Protein AF-A0A8D8ETN5-F1 (afdb_monomer)

Sequence (209 aa):
LGVGVQVNKKLGIPARQLLLCATQSLFTCDTQQGNSTQANGSSPTSIQAPTVPPIDCKSNPPAYTFIQGWQLLSLAVSLFVPKNSRLLWYLKLHLSRNADSKTECGKYAAYCERALERTMQNGGRETKPSRMEVLSILLKNPYHHSLPHAIPVHMMNSTYQVVSFDGSSTIEEFHSTLAQEIGCRDGTNGFTLFSDDPIEKDLEHYLDP

Nearest PDB structures (foldseek):
  5ejs-assembly1_B  TM=6.735E-01  e=1.391E-03  Dictyostelium discoideum
  5ejs-assembly1_A  TM=6.866E-01  e=1.756E-03  Dictyostelium discoideum
  5ejr-assembly1_A  TM=6.973E-01  e=2.967E-03  Dictyostelium discoideum

Foldseek 3Di:
DDDDDDDDDDDDDADFDDLATDSDDDDDPDDDDDDDDDDDDDDDDDPDDDDDDDFDVPDVVGPVNLLSVLLVLLQVLLAAQDPDPVVNVVLLVVLVVLQDPVDLNNLSSVLSNLSNVLCVVQPHDPDHDDPQLSCLSVPVSCNVPNFSDWDWDADPVRDTDIFGHHSRDAQQNRVQRVCVVVVHDGSVRPDFDWDADPVDRVDTHTGDD

InterPro domains:
  IPR000299 FERM domain [PS50057] (149-209)
  IPR000857 MyTH4 domain [PF00784] (59-134)
  IPR000857 MyTH4 domain [PS51016] (1-138)
  IPR000857 MyTH4 domain [SM00139] (27-138)
  IPR038185 MyTH4 domain superfamily [G3DSA:1.25.40.530] (19-141)

Solvent-accessible surface area (backbone atoms only — not comparable to full-atom values): 13403 Å² total; per-residue (Å²): 133,88,83,85,89,85,89,82,90,76,92,75,85,83,76,78,52,72,82,89,87,37,77,66,76,97,77,81,88,82,84,82,88,82,86,88,86,89,83,91,80,82,88,86,88,75,85,72,78,79,85,75,78,87,83,70,76,89,46,90,78,33,66,66,58,58,49,38,52,40,51,53,44,46,56,46,29,23,34,46,74,67,86,50,66,68,58,38,50,52,48,54,53,52,24,63,74,44,43,34,91,87,40,76,64,12,23,38,23,47,33,31,48,54,38,34,53,44,14,68,73,67,41,56,56,95,68,80,82,50,74,65,57,52,48,27,53,76,70,64,48,43,53,85,31,88,41,54,42,70,50,76,47,80,43,97,88,79,46,71,47,77,46,64,36,44,78,42,63,48,50,50,59,50,49,36,52,47,25,56,76,76,70,49,60,59,79,84,62,80,78,83,53,68,45,79,38,96,85,46,86,89,46,72,43,80,58,75,97

Mean predicted aligned error: 13.65 Å

Secondary structure (DSSP, 8-state):
----------PPPPP---SSS-SS-S---------------------PPP-PPPP---SSS-HHHHHHHHHHHHHHTTT---SSHHHHHHHHHHHHHH--TTSHHHHHHHHHHHHHHHHHHH---SSPPPHHHHHHHHHS-TTT-SS-EEEEEE-TTS-EEEEEE-TT--HHHHHHHHHHHTT--STTS---EEEE-SS-TT-EEEE--

Structure (mmCIF, N/CA/C/O backbone):
data_AF-A0A8D8ETN5-F1
#
_entry.id   AF-A0A8D8ETN5-F1
#
loop_
_atom_site.group_PDB
_atom_site.id
_atom_site.type_symbol
_atom_site.label_atom_id
_atom_site.label_alt_id
_atom_site.label_comp_id
_atom_site.label_asym_id
_atom_site.label_entity_id
_atom_site.label_seq_id
_atom_site.pdbx_PDB_ins_code
_atom_site.Cartn_x
_atom_site.Cartn_y
_atom_site.Cartn_z
_atom_site.occupancy
_atom_site.B_iso_or_equiv
_atom_site.auth_seq_id
_atom_site.auth_comp_id
_atom_site.auth_asym_id
_atom_site.auth_atom_id
_atom_site.pdbx_PDB_model_num
ATOM 1 N N . LEU A 1 1 ? -49.958 -7.523 -32.399 1.00 30.08 1 LEU A N 1
ATOM 2 C CA . LEU A 1 1 ? -49.906 -6.773 -33.674 1.00 30.08 1 LEU A CA 1
ATOM 3 C C . LEU A 1 1 ? -48.534 -6.106 -33.699 1.00 30.08 1 LEU A C 1
ATOM 5 O O . LEU A 1 1 ? -48.331 -5.175 -32.941 1.00 30.08 1 LEU A O 1
ATOM 9 N N . GLY A 1 2 ? -47.485 -6.770 -34.204 1.00 38.06 2 GLY A N 1
ATOM 10 C CA . GLY A 1 2 ? -47.020 -6.609 -35.595 1.00 38.06 2 GLY A CA 1
ATOM 11 C C . GLY A 1 2 ? -46.799 -5.119 -35.872 1.00 38.06 2 GLY A C 1
ATOM 12 O O . GLY A 1 2 ? -47.773 -4.384 -35.859 1.00 38.06 2 GLY A O 1
ATOM 13 N N . VAL A 1 3 ? -45.598 -4.576 -36.061 1.00 23.48 3 VAL A N 1
ATOM 14 C CA . VAL A 1 3 ? -44.653 -4.750 -37.183 1.00 23.48 3 VAL A CA 1
ATOM 15 C C . VAL A 1 3 ? -43.469 -3.819 -36.811 1.00 23.48 3 VAL A C 1
ATOM 17 O O . VAL A 1 3 ? -43.708 -2.730 -36.309 1.00 23.48 3 VAL A O 1
ATOM 20 N N . GLY A 1 4 ? -42.199 -4.221 -36.816 1.00 23.42 4 GLY A N 1
ATOM 21 C CA . GLY A 1 4 ? -41.334 -4.279 -37.997 1.00 23.42 4 GLY A CA 1
ATOM 22 C C . GLY A 1 4 ? -40.122 -3.355 -37.807 1.00 23.42 4 GLY A C 1
ATOM 23 O O . GLY A 1 4 ? -40.258 -2.172 -37.518 1.00 23.42 4 GLY A O 1
ATOM 24 N N . VAL A 1 5 ? -38.934 -3.943 -37.921 1.00 36.28 5 VAL A N 1
ATOM 25 C CA . VAL A 1 5 ? -37.611 -3.322 -37.789 1.00 36.28 5 VAL A CA 1
ATOM 26 C C . VAL A 1 5 ? -37.278 -2.502 -39.038 1.00 36.28 5 VAL A C 1
ATOM 28 O O . VAL A 1 5 ? -37.441 -3.007 -40.146 1.00 36.28 5 VAL A O 1
ATOM 31 N N . GLN A 1 6 ? -36.668 -1.322 -38.878 1.00 24.75 6 GLN A N 1
ATOM 32 C CA . GLN A 1 6 ? -35.724 -0.821 -39.880 1.00 24.75 6 GLN A CA 1
ATOM 33 C C . GLN A 1 6 ? -34.543 -0.095 -39.220 1.00 24.75 6 GLN A C 1
ATOM 35 O O . GLN A 1 6 ? -34.687 0.911 -38.531 1.00 24.75 6 GLN A O 1
ATOM 40 N N . VAL A 1 7 ? -33.360 -0.681 -39.413 1.00 37.09 7 VAL A N 1
ATOM 41 C CA . VAL A 1 7 ? -32.060 -0.266 -38.876 1.00 37.09 7 VAL A CA 1
ATOM 42 C C . VAL A 1 7 ? -31.440 0.750 -39.829 1.00 37.09 7 VAL A C 1
ATOM 44 O O . VAL A 1 7 ? -31.389 0.487 -41.029 1.00 37.09 7 VAL A O 1
ATOM 47 N N . ASN A 1 8 ? -30.875 1.845 -39.314 1.00 25.20 8 ASN A N 1
ATOM 48 C CA . ASN A 1 8 ? -29.885 2.605 -40.073 1.00 25.20 8 ASN A CA 1
ATOM 49 C C . ASN A 1 8 ? -28.580 2.717 -39.278 1.00 25.20 8 ASN A C 1
ATOM 51 O O . ASN A 1 8 ? -28.501 3.370 -38.240 1.00 25.20 8 ASN A O 1
ATOM 55 N N . LYS A 1 9 ? -27.568 1.993 -39.765 1.00 43.34 9 LYS A N 1
ATOM 56 C CA . LYS A 1 9 ? -26.207 1.940 -39.231 1.00 43.34 9 LYS A CA 1
ATOM 57 C C . LYS A 1 9 ? -25.487 3.241 -39.578 1.00 43.34 9 LYS A C 1
ATOM 59 O O . LYS A 1 9 ? -25.352 3.554 -40.758 1.00 43.34 9 LYS A O 1
ATOM 64 N N . LYS A 1 10 ? -24.900 3.916 -38.588 1.00 28.19 10 LYS A N 1
ATOM 65 C CA . LYS A 1 10 ? -23.694 4.721 -38.822 1.00 28.19 10 LYS A CA 1
ATOM 66 C C . LYS A 1 10 ? -22.626 4.403 -37.778 1.00 28.19 10 LYS A C 1
ATOM 68 O O . LYS A 1 10 ? -22.883 4.410 -36.581 1.00 28.19 10 LYS A O 1
ATOM 73 N N . LEU A 1 11 ? -21.465 4.034 -38.319 1.00 44.03 11 LEU A N 1
ATOM 74 C CA . LEU A 1 11 ? -20.247 3.531 -37.687 1.00 44.03 11 LEU A CA 1
ATOM 75 C C . LEU A 1 11 ? -19.788 4.396 -36.502 1.00 44.03 11 LEU A C 1
ATOM 77 O O . LEU A 1 11 ? -19.368 5.533 -36.698 1.00 44.03 11 LEU A O 1
ATOM 81 N N . GLY A 1 12 ? -19.775 3.809 -35.304 1.00 31.75 12 GLY A N 1
ATOM 82 C CA . GLY A 1 12 ? -18.924 4.238 -34.194 1.00 31.75 12 GLY A CA 1
ATOM 83 C C . GLY A 1 12 ? -17.727 3.292 -34.083 1.00 31.75 12 GLY A C 1
ATOM 84 O O . GLY A 1 12 ? -17.904 2.082 -33.962 1.00 31.75 12 GLY A O 1
ATOM 85 N N . ILE A 1 13 ? -16.517 3.837 -34.188 1.00 35.16 13 ILE A N 1
ATOM 86 C CA . ILE A 1 13 ? -15.234 3.122 -34.079 1.00 35.16 13 ILE A CA 1
ATOM 87 C C . ILE A 1 13 ? -15.085 2.553 -32.645 1.00 35.16 13 ILE A C 1
ATOM 89 O O . ILE A 1 13 ? -15.457 3.244 -31.696 1.00 35.16 13 ILE A O 1
ATOM 93 N N . PRO A 1 14 ? -14.585 1.312 -32.449 1.00 37.06 14 PRO A N 1
ATOM 94 C CA . PRO A 1 14 ? -14.706 0.600 -31.176 1.00 37.06 14 PRO A CA 1
ATOM 95 C C . PRO A 1 14 ? -13.676 1.013 -30.108 1.00 37.06 14 PRO A C 1
ATOM 97 O O . PRO A 1 14 ? -12.518 1.310 -30.397 1.00 37.06 14 PRO A O 1
ATOM 100 N N . ALA A 1 15 ? -14.147 0.953 -28.859 1.00 50.84 15 ALA A N 1
ATOM 101 C CA . ALA A 1 15 ? -13.473 1.185 -27.582 1.00 50.84 15 ALA A CA 1
ATOM 102 C C . ALA A 1 15 ? -12.196 0.355 -27.347 1.00 50.84 15 ALA A C 1
ATOM 104 O O . ALA A 1 15 ? -12.054 -0.733 -27.901 1.00 50.84 15 ALA A O 1
ATOM 105 N N . ARG A 1 16 ? -11.316 0.815 -26.439 1.00 39.28 16 ARG A N 1
ATOM 106 C CA . ARG A 1 16 ? -10.243 0.008 -25.820 1.00 39.28 16 ARG A CA 1
ATOM 107 C C . ARG A 1 16 ? -10.006 0.450 -24.373 1.00 39.28 16 ARG A C 1
ATOM 109 O O . ARG A 1 16 ? -9.678 1.605 -24.134 1.00 39.28 16 ARG A O 1
ATOM 116 N N . GLN A 1 17 ? -10.181 -0.460 -23.416 1.00 50.25 17 GLN A N 1
ATOM 117 C CA . GLN A 1 17 ? -10.242 -0.154 -21.984 1.00 50.25 17 GLN A CA 1
ATOM 118 C C . GLN A 1 17 ? -9.369 -1.111 -21.190 1.00 50.25 17 GLN A C 1
ATOM 120 O O . GLN A 1 17 ? -9.758 -2.269 -21.040 1.00 50.25 17 GLN A O 1
ATOM 125 N N . LEU A 1 18 ? -8.172 -0.683 -20.750 1.00 47.81 18 LEU A N 1
ATOM 126 C CA . LEU A 1 18 ? -7.133 -1.676 -20.492 1.00 47.81 18 LEU A CA 1
ATOM 127 C C . LEU A 1 18 ? -6.064 -1.519 -19.438 1.00 47.81 18 LEU A C 1
ATOM 129 O O . LEU A 1 18 ? -5.353 -0.523 -19.393 1.00 47.81 18 LEU A O 1
ATOM 133 N N . LEU A 1 19 ? -5.831 -2.678 -18.809 1.00 49.34 19 LEU A N 1
ATOM 134 C CA . LEU A 1 19 ? -4.574 -3.104 -18.214 1.00 49.34 19 LEU A CA 1
ATOM 135 C C . LEU A 1 19 ? -3.567 -3.743 -19.215 1.00 49.34 19 LEU A C 1
ATOM 137 O O . LEU A 1 19 ? -2.404 -3.750 -18.854 1.00 49.34 19 LEU A O 1
ATOM 141 N N . LEU A 1 20 ? -3.947 -4.262 -20.416 1.00 44.88 20 LEU A N 1
ATOM 142 C CA . LEU A 1 20 ? -3.006 -4.765 -21.472 1.00 44.88 20 LEU A CA 1
ATOM 143 C C . LEU A 1 20 ? -3.520 -5.077 -22.941 1.00 44.88 20 LEU A C 1
ATOM 145 O O . LEU A 1 20 ? -2.753 -5.640 -23.702 1.00 44.88 20 LEU A O 1
ATOM 149 N N . CYS A 1 21 ? -4.725 -4.692 -23.423 1.00 46.72 21 CYS A N 1
ATOM 150 C CA . CYS A 1 21 ? -5.490 -5.102 -24.680 1.00 46.72 21 CYS A CA 1
ATOM 151 C C . CYS A 1 21 ? -6.877 -5.855 -24.610 1.00 46.72 21 CYS A C 1
ATOM 153 O O . CYS A 1 21 ? -6.996 -6.962 -25.095 1.00 46.72 21 CYS A O 1
ATOM 155 N N . ALA A 1 22 ? -7.980 -5.244 -24.141 1.00 42.25 22 ALA A N 1
ATOM 156 C CA . ALA A 1 22 ? -9.324 -5.768 -23.903 1.00 42.25 22 ALA A CA 1
ATOM 157 C C . ALA A 1 22 ? -10.358 -4.649 -24.109 1.00 42.25 22 ALA A C 1
ATOM 159 O O . ALA A 1 22 ? -10.159 -3.472 -23.798 1.00 42.25 22 ALA A O 1
ATOM 160 N N . THR A 1 23 ? -11.479 -5.040 -24.689 1.00 43.03 23 THR A N 1
ATOM 161 C CA . THR A 1 23 ? -12.643 -4.193 -24.942 1.00 43.03 23 THR A CA 1
ATOM 162 C C . THR A 1 23 ? -13.749 -4.429 -23.905 1.00 43.03 23 THR A C 1
ATOM 164 O O . THR A 1 23 ? -14.811 -3.825 -24.022 1.00 43.03 23 THR A O 1
ATOM 167 N N . GLN A 1 24 ? -13.495 -5.263 -22.880 1.00 40.78 24 GLN A N 1
ATOM 168 C CA . GLN A 1 24 ? -14.348 -5.520 -21.710 1.00 40.78 24 GLN A CA 1
ATOM 169 C C . GLN A 1 24 ? -13.487 -5.774 -20.446 1.00 40.78 24 GLN A C 1
ATOM 171 O O . GLN A 1 24 ? -12.347 -6.222 -20.547 1.00 40.78 24 GLN A O 1
ATOM 176 N N . SER A 1 25 ? -14.030 -5.387 -19.285 1.00 42.03 25 SER A N 1
ATOM 177 C CA . SER A 1 25 ? -13.362 -5.018 -18.017 1.00 42.03 25 SER A CA 1
ATOM 178 C C . SER A 1 25 ? -12.819 -6.179 -17.155 1.00 42.03 25 SER A C 1
ATOM 180 O O . SER A 1 25 ? -13.155 -7.338 -17.358 1.00 42.03 25 SER A O 1
ATOM 182 N N . LEU A 1 26 ? -12.016 -5.845 -16.135 1.00 42.09 26 LEU A N 1
ATOM 183 C CA . LEU A 1 26 ? -11.239 -6.762 -15.285 1.00 42.09 26 LEU A CA 1
ATOM 184 C C . LEU A 1 26 ? -12.001 -7.510 -14.167 1.00 42.09 26 LEU A C 1
ATOM 186 O O . LEU A 1 26 ? -11.357 -8.306 -13.497 1.00 42.09 26 LEU A O 1
ATOM 190 N N . PHE A 1 27 ? -13.306 -7.305 -13.912 1.00 38.31 27 PHE A N 1
ATOM 191 C CA . PHE A 1 27 ? -13.949 -7.915 -12.718 1.00 38.31 27 PHE A CA 1
ATOM 192 C C . PHE A 1 27 ? -15.455 -8.264 -12.773 1.00 38.31 27 PHE A C 1
ATOM 194 O O . PHE A 1 27 ? -16.058 -8.409 -11.714 1.00 38.31 27 PHE A O 1
ATOM 201 N N . THR A 1 28 ? -16.112 -8.436 -13.921 1.00 38.66 28 THR A N 1
ATOM 202 C CA . THR A 1 28 ? -17.544 -8.822 -13.903 1.00 38.66 28 THR A CA 1
ATOM 203 C C . THR A 1 28 ? -17.746 -10.335 -13.972 1.00 38.66 28 THR A C 1
ATOM 205 O O . THR A 1 28 ? -17.707 -10.919 -15.052 1.00 38.66 28 THR A O 1
ATOM 208 N N . CYS A 1 29 ? -18.017 -10.945 -12.817 1.00 36.34 29 CYS A N 1
ATOM 209 C CA . CYS A 1 29 ? -18.948 -12.065 -12.722 1.00 36.34 29 CYS A CA 1
ATOM 210 C C . CYS A 1 29 ? 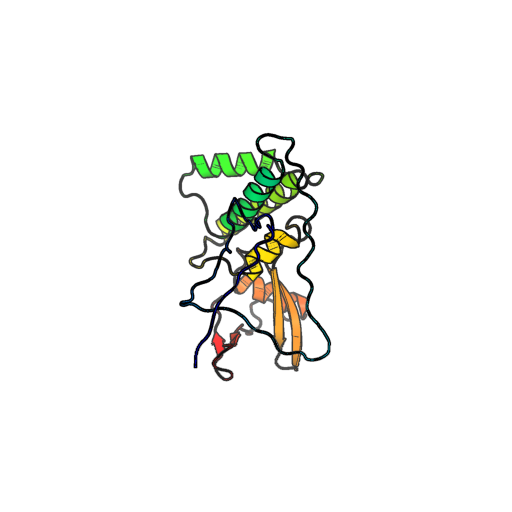-20.356 -11.451 -12.696 1.00 36.34 29 CYS A C 1
ATOM 212 O O . CYS A 1 29 ? -20.678 -10.821 -11.699 1.00 36.34 29 CYS A O 1
ATOM 214 N N . ASP A 1 30 ? -21.136 -11.531 -13.779 1.00 31.50 30 ASP A N 1
ATOM 215 C CA . ASP A 1 30 ? -22.542 -11.949 -13.692 1.00 31.50 30 ASP A CA 1
ATOM 216 C C . ASP A 1 30 ? -23.244 -12.085 -15.048 1.00 31.50 30 ASP A C 1
ATOM 218 O O . ASP A 1 30 ? -22.801 -11.609 -16.094 1.00 31.50 30 ASP A O 1
ATOM 222 N N . THR A 1 31 ? -24.332 -12.835 -14.976 1.00 36.19 31 THR A N 1
ATOM 223 C CA . THR A 1 31 ? -25.026 -13.570 -16.026 1.00 36.19 31 THR A CA 1
ATOM 224 C C . THR A 1 31 ? -26.120 -12.733 -16.719 1.00 36.19 31 THR A C 1
ATOM 226 O O . THR A 1 31 ? -26.835 -11.982 -16.073 1.00 36.19 31 THR A O 1
ATOM 229 N N . GLN A 1 32 ? -26.290 -12.962 -18.032 1.00 32.34 32 GLN A N 1
ATOM 230 C CA . GLN A 1 32 ? -27.467 -12.695 -18.893 1.00 32.34 32 GLN A CA 1
ATOM 231 C C . GLN A 1 32 ? -27.836 -11.263 -19.372 1.00 32.34 32 GLN A C 1
ATOM 233 O O . GLN A 1 32 ? -28.257 -10.391 -18.631 1.00 32.34 32 GLN A O 1
ATOM 238 N N . GLN A 1 33 ? -27.765 -11.135 -20.710 1.00 35.69 33 GLN A N 1
ATOM 239 C CA . GLN A 1 33 ? -28.776 -10.636 -21.669 1.00 35.69 33 GLN A CA 1
ATOM 240 C C . GLN A 1 33 ? -29.606 -9.370 -21.365 1.00 35.69 33 GLN A C 1
ATOM 242 O O . GLN A 1 33 ? -30.460 -9.363 -20.491 1.00 35.69 33 GLN A O 1
ATOM 247 N N . GLY A 1 34 ? -29.561 -8.421 -22.313 1.00 27.30 34 GLY A N 1
ATOM 248 C CA . GLY A 1 34 ? -30.770 -7.706 -22.752 1.00 27.30 34 GLY A CA 1
ATOM 249 C C . GLY A 1 34 ? -30.701 -6.177 -22.746 1.00 27.30 34 GLY A C 1
ATOM 250 O O . GLY A 1 34 ? -30.509 -5.547 -21.720 1.00 27.30 34 GLY A O 1
ATOM 251 N N . ASN A 1 35 ? -30.896 -5.611 -23.937 1.00 26.67 35 ASN A N 1
ATOM 252 C CA . ASN A 1 35 ? -30.945 -4.199 -24.323 1.00 26.67 35 ASN A CA 1
ATOM 253 C C . ASN A 1 35 ? -31.596 -3.172 -23.366 1.00 26.67 35 ASN A C 1
ATOM 255 O O . ASN A 1 35 ? -32.628 -3.390 -22.743 1.00 26.67 35 ASN A O 1
ATOM 259 N N . SER A 1 36 ? -31.027 -1.969 -23.460 1.00 31.11 36 SER A N 1
ATOM 260 C CA . SER A 1 36 ? -31.450 -0.647 -22.985 1.00 31.11 36 SER A CA 1
ATOM 261 C C . SER A 1 36 ? -32.854 -0.174 -23.399 1.00 31.11 36 SER A C 1
ATOM 263 O O . SER A 1 36 ? -33.201 -0.316 -24.569 1.00 31.11 36 SER A O 1
ATOM 265 N N . THR A 1 37 ? -33.522 0.600 -22.525 1.00 29.23 37 THR A N 1
ATOM 266 C CA . THR A 1 37 ? -34.076 1.936 -22.870 1.00 29.23 37 THR A CA 1
ATOM 267 C C . THR A 1 37 ? -34.334 2.808 -21.631 1.00 29.23 37 THR A C 1
ATOM 269 O O . THR A 1 37 ? -34.735 2.314 -20.584 1.00 29.23 37 THR A O 1
ATOM 272 N N . GLN A 1 38 ? -34.066 4.109 -21.793 1.00 32.09 38 GLN A N 1
ATOM 273 C CA . GLN A 1 38 ? -34.113 5.208 -20.820 1.00 32.09 38 GLN A CA 1
ATOM 274 C C . GLN A 1 38 ? -35.524 5.781 -20.602 1.00 32.09 38 GLN A C 1
ATOM 276 O O . GLN A 1 38 ? -36.323 5.822 -21.535 1.00 32.09 38 GLN A O 1
ATOM 281 N N . ALA A 1 39 ? -35.748 6.389 -19.430 1.00 26.19 39 ALA A N 1
ATOM 282 C CA . ALA A 1 39 ? -36.673 7.509 -19.261 1.00 26.19 39 ALA A CA 1
ATOM 283 C C . ALA A 1 39 ? -36.057 8.590 -18.347 1.00 26.19 39 ALA A C 1
ATOM 285 O O . ALA A 1 39 ? -35.373 8.287 -17.374 1.00 26.19 39 ALA A O 1
ATOM 286 N N . ASN A 1 40 ? -36.284 9.843 -18.745 1.00 32.72 40 ASN A N 1
ATOM 287 C CA . ASN A 1 40 ? -35.775 11.117 -18.226 1.00 32.72 40 ASN A CA 1
ATOM 288 C C . ASN A 1 40 ? -36.009 11.382 -16.727 1.00 32.72 40 ASN A C 1
ATOM 290 O O . ASN A 1 40 ? -37.104 11.151 -16.223 1.00 32.72 40 ASN A O 1
ATOM 294 N N . GLY A 1 41 ? -35.045 12.063 -16.092 1.00 26.89 41 GLY A N 1
ATOM 295 C CA . GLY A 1 41 ? -35.229 12.753 -14.811 1.00 26.89 41 GLY A CA 1
ATOM 296 C C . GLY A 1 41 ? -33.951 13.430 -14.294 1.00 26.89 41 GLY A C 1
ATOM 297 O O . GLY A 1 41 ? -33.013 12.754 -13.905 1.00 26.89 41 GLY A O 1
ATOM 298 N N . SER A 1 42 ? -33.933 14.763 -14.357 1.00 29.84 42 SER A N 1
ATOM 299 C CA . SER A 1 42 ? -33.263 15.780 -13.516 1.00 29.84 42 SER A CA 1
ATOM 300 C C . SER A 1 42 ? -32.140 15.378 -12.519 1.00 29.84 42 SER A C 1
ATOM 302 O O . SER A 1 42 ? -32.397 14.583 -11.630 1.00 29.84 42 SER A O 1
ATOM 304 N N . SER A 1 43 ? -30.967 16.043 -12.637 1.00 28.20 43 SER A N 1
ATOM 305 C CA . SER A 1 43 ? -29.841 16.377 -11.698 1.00 28.20 43 SER A CA 1
ATOM 306 C C . SER A 1 43 ? -29.691 15.722 -10.296 1.00 28.20 43 SER A C 1
ATOM 308 O O . SER A 1 43 ? -30.703 15.412 -9.682 1.00 28.20 43 SER A O 1
ATOM 310 N N . PRO A 1 44 ? -28.506 15.758 -9.616 1.00 45.88 44 P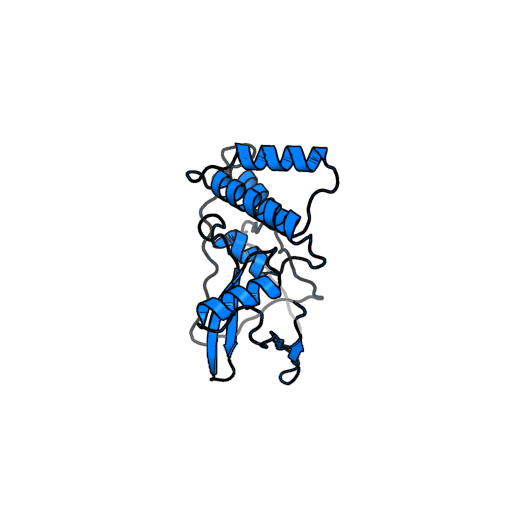RO A N 1
ATOM 311 C CA . PRO A 1 44 ? -27.091 15.896 -10.022 1.00 45.88 44 PRO A CA 1
ATOM 312 C C . PRO A 1 44 ? -26.183 14.762 -9.431 1.00 45.88 44 PRO A C 1
ATOM 314 O O . PRO A 1 44 ? -26.666 13.796 -8.851 1.00 45.88 44 PRO A O 1
ATOM 317 N N . THR A 1 45 ? -24.848 14.895 -9.536 1.00 35.12 45 THR A N 1
ATOM 318 C CA . THR A 1 45 ? -23.769 14.027 -8.974 1.00 35.12 45 THR A CA 1
ATOM 319 C C . THR A 1 45 ? -23.480 12.691 -9.679 1.00 35.12 45 THR A C 1
ATOM 321 O O . THR A 1 45 ? -23.611 11.607 -9.125 1.00 35.12 45 THR A O 1
ATOM 324 N N . SER A 1 46 ? -22.953 12.776 -10.902 1.00 34.94 46 SER A N 1
ATOM 325 C CA . SER A 1 46 ? -22.161 11.698 -11.510 1.00 34.94 46 SER A CA 1
ATOM 326 C C . SER A 1 46 ? -20.683 12.023 -11.304 1.00 34.94 46 SER A C 1
ATOM 328 O O . SER A 1 46 ? -20.185 12.972 -11.911 1.00 34.94 46 SER A O 1
ATOM 330 N N . ILE A 1 47 ? -19.973 11.246 -10.481 1.00 38.28 47 ILE A N 1
ATOM 331 C CA . ILE A 1 47 ? -18.504 11.265 -10.452 1.00 38.28 47 ILE A CA 1
ATOM 332 C C . ILE A 1 47 ? -18.029 10.912 -11.865 1.00 38.28 47 ILE A C 1
ATOM 334 O O . ILE A 1 47 ? -18.183 9.786 -12.335 1.00 38.28 47 ILE A O 1
ATOM 338 N N . GLN A 1 48 ? -17.530 11.918 -12.573 1.00 34.12 48 GLN A N 1
ATOM 339 C CA . GLN A 1 48 ? -17.061 11.811 -13.944 1.00 34.12 48 GLN A CA 1
ATOM 340 C C . GLN A 1 48 ? -15.864 10.853 -13.982 1.00 34.12 48 GLN A C 1
ATOM 342 O O . GLN A 1 48 ? -14.904 11.022 -13.230 1.00 34.12 48 GLN A O 1
ATOM 347 N N . ALA A 1 49 ? -15.926 9.827 -14.836 1.00 37.34 49 ALA A N 1
ATOM 348 C CA . ALA A 1 49 ? -14.779 8.960 -15.080 1.00 37.34 49 ALA A CA 1
ATOM 349 C C . ALA A 1 49 ? -13.585 9.831 -15.530 1.00 37.34 49 ALA A C 1
ATOM 351 O O . ALA A 1 49 ? -13.769 10.667 -16.421 1.00 37.34 49 ALA A O 1
ATOM 352 N N . PRO A 1 50 ? -12.386 9.679 -14.934 1.00 37.94 50 PRO A N 1
ATOM 353 C CA . PRO A 1 50 ? -11.259 10.538 -15.263 1.00 37.94 50 PRO A CA 1
ATOM 354 C C . PRO A 1 50 ? -10.881 10.394 -16.741 1.00 37.94 50 PRO A C 1
ATOM 356 O O . PRO A 1 50 ? -10.711 9.284 -17.250 1.00 37.94 50 PRO A O 1
ATOM 359 N N . THR A 1 51 ? -10.727 11.524 -17.428 1.00 34.06 51 THR A N 1
ATOM 360 C CA . THR A 1 51 ? -10.191 11.598 -18.790 1.00 34.06 51 THR A CA 1
ATOM 361 C C . THR A 1 51 ? -8.731 11.153 -18.798 1.00 34.06 51 THR A C 1
ATOM 363 O O . THR A 1 51 ? -7.857 11.859 -18.298 1.00 34.06 51 THR A O 1
ATOM 366 N N . VAL A 1 52 ? -8.468 9.976 -19.367 1.00 46.69 52 VAL A N 1
ATOM 367 C CA . VAL A 1 52 ? -7.113 9.462 -19.612 1.00 46.69 52 VAL A CA 1
ATOM 368 C C . VAL A 1 52 ? -6.469 10.284 -20.745 1.00 46.69 52 VAL A C 1
ATOM 370 O O . VAL A 1 52 ? -7.135 10.512 -21.759 1.00 46.69 52 VAL A O 1
ATOM 373 N N . PRO A 1 53 ? -5.213 10.755 -20.611 1.00 44.94 53 PRO A N 1
ATOM 374 C CA . PRO A 1 53 ? -4.549 11.549 -21.646 1.00 44.94 53 PRO A CA 1
ATOM 375 C C . PRO A 1 53 ? -4.363 10.780 -22.975 1.00 44.94 53 PRO A C 1
ATOM 377 O O . PRO A 1 53 ? -4.333 9.546 -22.972 1.00 44.94 53 PRO A O 1
ATOM 380 N N . PRO A 1 54 ? -4.229 11.485 -24.121 1.00 45.88 54 PRO A N 1
ATOM 381 C CA . PRO A 1 54 ? -4.125 10.868 -25.447 1.00 45.88 54 PRO A CA 1
ATOM 382 C C . PRO A 1 54 ? -2.895 9.956 -25.573 1.00 45.88 54 PRO A C 1
ATOM 384 O O . PRO A 1 54 ? -1.789 10.335 -25.193 1.00 45.88 54 PRO A O 1
ATOM 387 N N . ILE A 1 55 ? -3.084 8.761 -26.138 1.00 53.12 55 ILE A N 1
ATOM 388 C CA . ILE A 1 55 ? -2.035 7.745 -26.315 1.00 53.12 55 ILE A CA 1
ATOM 389 C C . ILE A 1 55 ? -1.235 8.051 -27.594 1.00 53.12 55 ILE A C 1
ATOM 391 O O . ILE A 1 55 ? -1.797 8.025 -28.688 1.00 53.12 55 ILE A O 1
ATOM 395 N N . ASP A 1 56 ? 0.072 8.311 -27.474 1.00 50.09 56 ASP A N 1
ATOM 396 C CA . ASP A 1 56 ? 0.983 8.430 -28.623 1.00 50.09 56 ASP A CA 1
ATOM 397 C C . ASP A 1 56 ? 1.501 7.036 -29.033 1.00 50.09 56 ASP A C 1
ATOM 399 O O . ASP A 1 56 ? 2.212 6.363 -28.284 1.00 50.09 56 ASP A O 1
ATOM 403 N N . CYS A 1 57 ? 1.102 6.569 -30.218 1.00 53.62 57 CYS A N 1
ATOM 404 C CA . CYS A 1 57 ? 1.359 5.214 -30.724 1.00 53.62 57 CYS A CA 1
ATOM 405 C C . CYS A 1 57 ? 2.654 5.092 -31.553 1.00 53.62 57 CYS A C 1
ATOM 407 O O . CYS A 1 57 ? 2.817 4.120 -32.287 1.00 53.62 57 CYS A O 1
ATOM 409 N N . LYS A 1 58 ? 3.550 6.085 -31.514 1.00 57.81 58 LYS A N 1
ATOM 410 C CA . LYS A 1 58 ? 4.687 6.181 -32.453 1.00 57.81 58 LYS A CA 1
ATOM 411 C C . LYS A 1 58 ? 5.883 5.269 -32.148 1.00 57.81 58 LYS A C 1
ATOM 413 O O . LYS A 1 58 ? 6.740 5.111 -33.012 1.00 57.81 58 LYS A O 1
ATOM 418 N N . SER A 1 59 ? 5.961 4.668 -30.963 1.00 57.09 59 SER A N 1
ATOM 419 C CA . SER A 1 59 ? 7.045 3.761 -30.549 1.00 57.09 59 SER A CA 1
ATOM 420 C C . SER A 1 59 ? 6.584 2.299 -30.493 1.00 57.09 59 SER A C 1
ATOM 422 O O . SER A 1 59 ? 5.426 2.023 -30.189 1.00 57.09 59 SER A O 1
ATOM 424 N N . ASN A 1 60 ? 7.486 1.354 -30.795 1.00 53.28 60 ASN A N 1
ATOM 425 C CA . ASN A 1 60 ? 7.230 -0.088 -30.712 1.00 53.28 60 ASN A CA 1
ATOM 426 C C . ASN A 1 60 ? 8.231 -0.775 -29.749 1.00 53.28 60 ASN A C 1
ATOM 428 O O . ASN A 1 60 ? 9.412 -0.854 -30.095 1.00 53.28 60 ASN A O 1
ATOM 432 N N . PRO A 1 61 ? 7.788 -1.287 -28.583 1.00 64.88 61 PRO A N 1
ATOM 433 C CA . PRO A 1 61 ? 6.425 -1.185 -28.068 1.00 64.88 61 PRO A CA 1
ATOM 434 C C . PRO A 1 61 ? 6.097 0.251 -27.604 1.00 64.88 61 PRO A C 1
ATOM 436 O O . PRO A 1 61 ? 7.004 1.007 -27.240 1.00 64.88 61 PRO A O 1
ATOM 439 N N . PRO A 1 62 ? 4.813 0.645 -27.604 1.00 70.81 62 PRO A N 1
ATOM 440 C CA . PRO A 1 62 ? 4.401 1.969 -27.151 1.00 70.81 62 PRO A CA 1
ATOM 441 C C . PRO A 1 62 ? 4.754 2.216 -25.683 1.00 70.81 62 PRO A C 1
ATOM 443 O O . PRO A 1 62 ? 4.648 1.303 -24.860 1.00 70.81 62 PRO A O 1
ATOM 446 N N . ALA A 1 63 ? 5.070 3.466 -25.332 1.00 72.81 63 ALA A N 1
ATOM 447 C CA . ALA A 1 63 ? 5.480 3.859 -23.979 1.00 72.81 63 ALA A CA 1
ATOM 448 C C . ALA A 1 63 ? 4.485 3.439 -22.874 1.00 72.81 63 ALA A C 1
ATOM 450 O O . ALA A 1 63 ? 4.901 3.049 -21.783 1.00 72.81 63 ALA A O 1
ATOM 451 N N . TYR A 1 64 ? 3.177 3.442 -23.163 1.00 77.31 64 TYR A N 1
ATOM 452 C CA . TYR A 1 64 ? 2.146 3.025 -22.202 1.00 77.31 64 TYR A CA 1
ATOM 453 C C . TYR A 1 64 ? 2.275 1.553 -21.777 1.00 77.31 64 TYR A C 1
ATOM 455 O O . TYR A 1 64 ? 1.902 1.209 -20.659 1.00 77.31 64 TYR A O 1
ATOM 463 N N . THR A 1 65 ? 2.836 0.695 -22.635 1.00 83.19 65 THR A N 1
ATOM 464 C CA . THR A 1 65 ? 3.038 -0.734 -22.346 1.00 83.19 65 THR A CA 1
ATOM 465 C C . THR A 1 65 ? 4.016 -0.916 -21.189 1.00 83.19 65 THR A C 1
ATOM 467 O O . THR A 1 65 ? 3.803 -1.751 -20.313 1.00 83.19 65 THR A O 1
ATOM 470 N N . PHE A 1 66 ? 5.071 -0.095 -21.146 1.00 82.81 66 PHE A N 1
ATOM 471 C CA . PHE A 1 66 ? 6.046 -0.123 -20.056 1.00 82.81 66 PHE A CA 1
ATOM 472 C C . PHE A 1 66 ? 5.419 0.327 -18.737 1.00 82.81 66 PHE A C 1
ATOM 474 O O . PHE A 1 66 ? 5.613 -0.328 -17.718 1.00 82.81 66 PHE A O 1
ATOM 481 N N . ILE A 1 67 ? 4.618 1.396 -18.761 1.00 85.81 67 ILE A N 1
ATOM 482 C CA . ILE A 1 67 ? 3.901 1.874 -17.571 1.00 85.81 67 ILE A CA 1
ATOM 483 C C . ILE A 1 67 ? 2.924 0.815 -17.049 1.00 85.81 67 ILE A C 1
ATOM 485 O O . ILE A 1 67 ? 2.904 0.549 -15.851 1.00 85.81 67 ILE A O 1
ATOM 489 N N . GLN A 1 68 ? 2.168 0.154 -17.928 1.00 88.00 68 GLN A N 1
ATOM 490 C CA . GLN A 1 68 ? 1.266 -0.935 -17.535 1.00 88.00 68 GLN A CA 1
ATOM 491 C C . GLN A 1 68 ? 2.016 -2.122 -16.920 1.00 88.00 68 GLN A C 1
ATOM 493 O O . GLN A 1 68 ? 1.560 -2.686 -15.927 1.00 88.00 68 GLN A O 1
ATOM 498 N N . GLY A 1 69 ? 3.189 -2.472 -17.459 1.00 92.44 69 GLY A N 1
ATOM 499 C CA . GLY A 1 69 ? 4.060 -3.489 -16.867 1.00 92.44 69 GLY A CA 1
ATOM 500 C C . GLY A 1 69 ? 4.484 -3.131 -15.440 1.00 92.44 69 GLY A C 1
ATOM 501 O O . GLY A 1 69 ? 4.400 -3.966 -14.541 1.00 92.44 69 GLY A O 1
ATOM 502 N N . TRP A 1 70 ? 4.857 -1.872 -15.210 1.00 92.62 70 TRP A N 1
ATOM 503 C CA . TRP A 1 70 ? 5.205 -1.365 -13.883 1.00 92.62 70 TRP A CA 1
ATOM 504 C C . TRP A 1 70 ? 4.021 -1.331 -12.911 1.00 92.62 70 TRP A C 1
ATOM 506 O O . TRP A 1 70 ? 4.180 -1.673 -11.739 1.00 92.62 70 TRP A O 1
ATOM 516 N N . GLN A 1 71 ? 2.829 -0.972 -13.384 1.00 91.62 71 GLN A N 1
ATOM 517 C CA . GLN A 1 71 ? 1.599 -1.003 -12.589 1.00 91.62 71 GLN A CA 1
ATOM 518 C C . GLN A 1 71 ? 1.228 -2.428 -12.172 1.00 91.62 71 GLN A C 1
ATOM 520 O O . GLN A 1 71 ? 0.909 -2.673 -11.009 1.00 91.62 71 GLN A O 1
ATOM 525 N N . LEU A 1 72 ? 1.311 -3.380 -13.104 1.00 93.50 72 LEU A N 1
ATOM 526 C CA . LEU A 1 72 ? 1.078 -4.790 -12.814 1.00 93.50 72 LEU A CA 1
ATOM 527 C C . LEU A 1 72 ? 2.100 -5.320 -11.805 1.00 93.50 72 LEU A C 1
ATOM 529 O O . LEU A 1 72 ? 1.721 -5.993 -10.848 1.00 93.50 72 LEU A O 1
ATOM 533 N N . LEU A 1 73 ? 3.380 -4.991 -11.994 1.00 95.56 73 LEU A N 1
ATOM 534 C CA . LEU A 1 73 ? 4.433 -5.392 -11.067 1.00 95.56 73 LEU A CA 1
ATOM 535 C C . LEU A 1 73 ? 4.205 -4.804 -9.671 1.00 95.56 73 LEU A C 1
ATOM 537 O O . LEU A 1 73 ? 4.336 -5.534 -8.697 1.00 95.56 73 LEU A O 1
ATOM 541 N N . SER A 1 74 ? 3.788 -3.538 -9.582 1.00 93.12 74 SER A N 1
ATOM 542 C CA . SER A 1 74 ? 3.470 -2.859 -8.316 1.00 93.12 74 SER A CA 1
ATOM 543 C C . SER A 1 74 ? 2.376 -3.573 -7.528 1.00 93.12 74 SER A C 1
ATOM 545 O O . SER A 1 74 ? 2.456 -3.646 -6.310 1.00 93.12 74 SER A O 1
ATOM 547 N N . LEU A 1 75 ? 1.380 -4.139 -8.214 1.00 92.25 75 LEU A N 1
ATOM 548 C CA . LEU A 1 75 ? 0.368 -4.974 -7.569 1.00 92.25 75 LEU A CA 1
ATOM 549 C C . LEU A 1 75 ? 0.942 -6.334 -7.164 1.00 92.25 75 LEU A C 1
ATOM 551 O O . LEU A 1 75 ? 0.678 -6.805 -6.066 1.00 92.25 75 LEU A O 1
ATOM 555 N N . ALA A 1 76 ? 1.725 -6.970 -8.037 1.00 94.81 76 ALA A N 1
ATOM 556 C CA . ALA A 1 76 ? 2.219 -8.327 -7.822 1.00 94.81 76 ALA A CA 1
ATOM 557 C C . ALA A 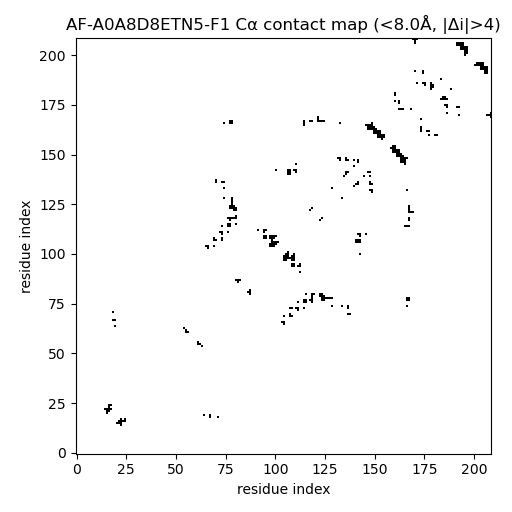1 76 ? 3.214 -8.440 -6.657 1.00 94.81 76 ALA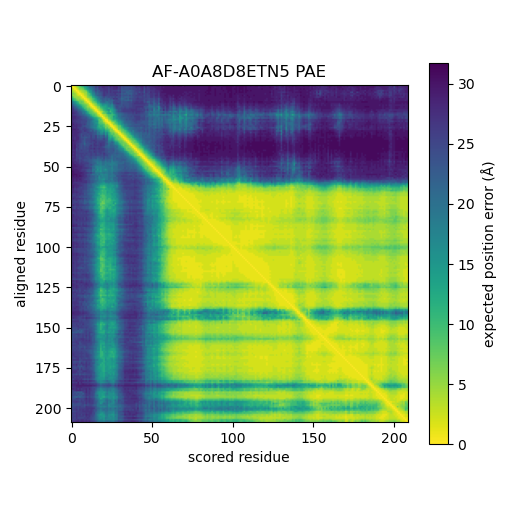 A C 1
ATOM 559 O O . ALA A 1 76 ? 3.146 -9.406 -5.897 1.00 94.81 76 ALA A O 1
ATOM 560 N N . VAL A 1 77 ? 4.117 -7.464 -6.495 1.00 95.31 77 VAL A N 1
ATOM 561 C CA . VAL A 1 77 ? 5.159 -7.516 -5.453 1.00 95.31 77 VAL A CA 1
ATOM 562 C C . VAL A 1 77 ? 4.601 -7.477 -4.034 1.00 95.31 77 VAL A C 1
ATOM 564 O O . VAL A 1 77 ? 5.276 -7.976 -3.145 1.00 95.31 77 VAL A O 1
ATOM 567 N N . SER A 1 78 ? 3.386 -6.947 -3.840 1.00 92.75 78 SER A N 1
ATOM 568 C CA . SER A 1 78 ? 2.666 -6.962 -2.559 1.00 92.75 78 SER A CA 1
ATOM 569 C C . SER A 1 78 ? 1.864 -8.242 -2.307 1.00 92.75 78 SER A C 1
ATOM 571 O O . SER A 1 78 ? 1.319 -8.421 -1.225 1.00 92.75 78 SER A O 1
ATOM 573 N N . LEU A 1 79 ? 1.745 -9.130 -3.298 1.00 93.25 79 LEU A N 1
ATOM 574 C CA . LEU A 1 79 ? 0.991 -10.380 -3.163 1.00 93.25 79 LEU A CA 1
ATOM 575 C C . LEU A 1 79 ? 1.902 -11.551 -2.823 1.00 93.25 79 LEU A C 1
ATOM 577 O O . LEU A 1 79 ? 1.546 -12.390 -2.000 1.00 93.25 79 LEU A O 1
ATOM 581 N N . PHE A 1 80 ? 3.059 -11.646 -3.475 1.00 93.44 80 PHE A N 1
ATOM 582 C CA . PHE A 1 80 ? 3.960 -12.776 -3.291 1.00 93.44 80 PHE A CA 1
ATOM 583 C C . PHE A 1 80 ? 5.405 -12.434 -3.642 1.00 93.44 80 PHE A C 1
ATOM 585 O O . PHE A 1 80 ? 5.701 -11.653 -4.545 1.00 93.44 80 PHE A O 1
ATOM 592 N N . VAL A 1 81 ? 6.321 -13.132 -2.974 1.00 95.25 81 VAL A N 1
ATOM 593 C CA . VAL A 1 81 ? 7.752 -13.100 -3.276 1.00 95.25 81 VAL A CA 1
ATOM 594 C C . VAL A 1 81 ? 8.100 -14.279 -4.195 1.00 95.25 81 VAL A C 1
ATOM 596 O O . VAL A 1 81 ? 7.675 -15.411 -3.932 1.00 95.25 81 VAL A O 1
ATOM 599 N N . PRO A 1 82 ? 8.889 -14.078 -5.268 1.00 95.00 82 PRO A N 1
ATOM 600 C CA . PRO A 1 82 ? 9.388 -15.182 -6.079 1.00 95.00 82 PRO A CA 1
ATOM 601 C C . PRO A 1 82 ? 10.132 -16.236 -5.242 1.00 95.00 82 PRO A C 1
ATOM 603 O O . PRO A 1 82 ? 11.149 -15.939 -4.620 1.00 95.00 82 PRO A O 1
ATOM 606 N N . LYS A 1 83 ? 9.675 -17.497 -5.282 1.00 93.38 83 LYS A N 1
ATOM 607 C CA . LYS A 1 83 ? 10.300 -18.614 -4.538 1.00 93.38 83 LYS A CA 1
ATOM 608 C C . LYS A 1 83 ? 11.707 -18.969 -5.036 1.00 93.38 83 LYS A C 1
ATOM 610 O O . LYS A 1 83 ? 12.517 -19.516 -4.297 1.00 93.38 83 LYS A O 1
ATOM 615 N N . ASN A 1 84 ? 11.999 -18.698 -6.309 1.00 97.31 84 ASN A N 1
ATOM 616 C CA . ASN A 1 84 ? 13.310 -18.955 -6.895 1.00 97.31 84 ASN A CA 1
ATOM 617 C C . ASN A 1 84 ? 14.283 -17.823 -6.523 1.00 97.31 84 ASN A C 1
ATOM 619 O O . ASN A 1 84 ? 14.100 -16.684 -6.953 1.00 97.31 84 ASN A O 1
ATOM 623 N N . SER A 1 85 ? 15.346 -18.148 -5.782 1.00 97.06 85 SER A N 1
ATOM 624 C CA . SER A 1 85 ? 16.327 -17.176 -5.277 1.00 97.06 85 SER A CA 1
ATOM 625 C C . SER A 1 85 ? 17.044 -16.389 -6.377 1.00 97.06 85 SER A C 1
ATOM 627 O O . SER A 1 85 ? 17.298 -15.196 -6.219 1.00 97.06 85 SER A O 1
ATOM 629 N N . ARG A 1 86 ? 17.326 -17.019 -7.523 1.00 98.00 86 ARG A N 1
ATOM 630 C CA . ARG A 1 86 ? 17.939 -16.346 -8.674 1.00 98.00 86 ARG A CA 1
ATOM 631 C C . ARG A 1 86 ? 16.974 -15.337 -9.292 1.00 98.00 86 ARG A C 1
ATOM 633 O O . ARG A 1 86 ? 17.383 -14.227 -9.615 1.00 98.00 86 ARG A O 1
ATOM 640 N N . LEU A 1 87 ? 15.701 -15.707 -9.436 1.00 97.50 87 LEU A N 1
ATOM 641 C CA . LEU A 1 87 ? 14.670 -14.799 -9.944 1.00 97.50 87 LEU A CA 1
ATOM 642 C C . LEU A 1 87 ? 14.453 -13.618 -8.993 1.00 97.50 87 LEU A C 1
ATOM 644 O O . LEU A 1 87 ? 14.399 -12.481 -9.452 1.00 97.50 87 LEU A O 1
ATOM 648 N N . LEU A 1 88 ? 14.389 -13.873 -7.684 1.00 97.69 88 LEU A N 1
ATOM 649 C CA . LEU A 1 88 ? 14.286 -12.821 -6.673 1.00 97.69 88 LEU A CA 1
ATOM 650 C C . LEU A 1 88 ? 15.477 -11.858 -6.742 1.00 97.69 88 LEU A C 1
ATOM 652 O O . LEU A 1 88 ? 15.287 -10.645 -6.714 1.00 97.69 88 LEU A O 1
ATOM 656 N N . TRP A 1 89 ? 16.697 -12.380 -6.891 1.00 97.94 89 TRP A N 1
ATOM 657 C CA . TRP A 1 89 ? 17.890 -11.549 -7.048 1.00 97.94 89 TRP A CA 1
ATOM 658 C C . TRP A 1 89 ? 17.828 -10.673 -8.305 1.00 97.94 89 TRP A C 1
ATOM 660 O O . TRP A 1 89 ? 18.061 -9.467 -8.224 1.00 97.94 89 TRP A O 1
ATOM 670 N N . TYR A 1 90 ? 17.456 -11.250 -9.455 1.00 98.44 90 TYR A N 1
ATOM 671 C CA . TYR A 1 90 ? 17.280 -10.478 -10.687 1.00 98.44 90 TYR A CA 1
ATOM 672 C C . TYR A 1 90 ? 16.197 -9.411 -10.548 1.00 98.44 90 TYR A C 1
ATOM 674 O O . TYR A 1 90 ? 16.386 -8.304 -11.043 1.00 98.44 90 TYR A O 1
ATOM 682 N N . LEU A 1 91 ? 15.091 -9.722 -9.866 1.00 98.19 91 LEU A N 1
ATOM 683 C CA . LEU A 1 91 ? 14.032 -8.759 -9.593 1.00 98.19 91 LEU A CA 1
ATOM 684 C C . LEU A 1 91 ? 14.565 -7.603 -8.741 1.00 98.19 91 LEU A C 1
ATOM 686 O O . LEU A 1 91 ? 14.465 -6.462 -9.174 1.00 98.19 91 LEU A O 1
ATOM 690 N N . LYS A 1 92 ? 15.207 -7.880 -7.597 1.00 98.31 92 LYS A N 1
ATOM 691 C CA . LYS A 1 92 ? 15.812 -6.843 -6.740 1.00 98.31 92 LYS A CA 1
ATOM 692 C C . LYS A 1 92 ? 16.778 -5.950 -7.523 1.00 98.31 92 LYS A C 1
ATOM 694 O O . LYS A 1 92 ? 16.679 -4.728 -7.464 1.00 98.31 92 LYS A O 1
ATOM 699 N N . LEU A 1 93 ? 17.659 -6.551 -8.326 1.00 98.25 93 LEU A N 1
ATOM 700 C CA . LEU A 1 93 ? 18.592 -5.805 -9.169 1.00 98.25 93 LEU A CA 1
ATOM 701 C C . LEU A 1 93 ? 17.871 -4.965 -10.235 1.00 98.25 93 LEU A C 1
ATOM 703 O O . LEU A 1 93 ? 18.271 -3.834 -10.500 1.00 98.25 93 LEU A O 1
ATOM 707 N N . HIS A 1 94 ? 16.825 -5.504 -10.865 1.00 97.88 94 HIS A N 1
ATOM 708 C CA . HIS A 1 94 ? 16.037 -4.788 -11.864 1.00 97.88 94 HIS A CA 1
ATOM 709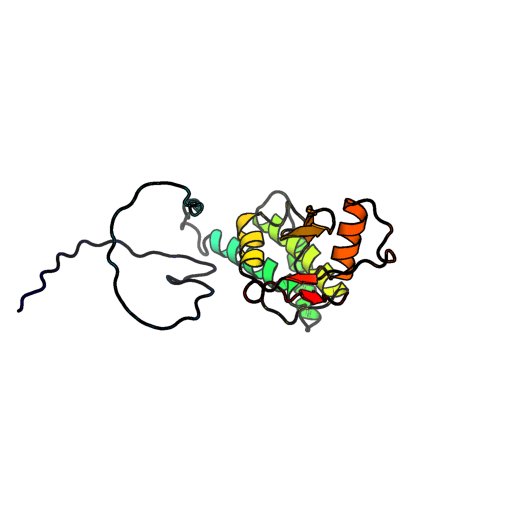 C C . HIS A 1 94 ? 15.323 -3.577 -11.257 1.00 97.88 94 HIS A C 1
ATOM 711 O O . HIS A 1 94 ? 15.361 -2.503 -11.853 1.00 97.88 94 HIS A O 1
ATOM 717 N N . LEU A 1 95 ? 14.724 -3.728 -10.074 1.00 97.50 95 LEU A N 1
ATOM 718 C CA . LEU A 1 95 ? 14.053 -2.643 -9.359 1.00 97.50 95 LEU A CA 1
ATOM 719 C C . LEU A 1 95 ? 15.045 -1.531 -8.999 1.00 97.50 95 LEU A C 1
ATOM 721 O O . LEU A 1 95 ? 14.866 -0.397 -9.439 1.00 97.50 95 LEU A O 1
ATOM 725 N N . SER A 1 96 ? 16.147 -1.886 -8.333 1.00 97.69 96 SER A N 1
ATOM 726 C CA . SER A 1 96 ? 17.188 -0.938 -7.916 1.00 97.69 96 SER A CA 1
ATOM 727 C C . SER A 1 96 ? 17.792 -0.161 -9.094 1.00 97.69 96 SER A C 1
ATOM 729 O O . SER A 1 96 ? 17.983 1.049 -9.028 1.00 97.69 96 SER A O 1
ATOM 731 N N . ARG A 1 97 ? 18.038 -0.830 -10.230 1.00 97.75 97 ARG A N 1
ATOM 732 C CA . ARG A 1 97 ? 18.595 -0.185 -11.434 1.00 97.75 97 ARG A CA 1
ATOM 733 C C . ARG A 1 97 ? 17.642 0.787 -12.122 1.00 97.75 97 ARG A C 1
ATOM 735 O O . ARG A 1 97 ? 18.116 1.662 -12.840 1.00 97.75 97 ARG A O 1
ATOM 742 N N . ASN A 1 98 ? 16.333 0.576 -11.995 1.00 95.69 98 ASN A N 1
ATOM 743 C CA . ASN A 1 98 ? 15.322 1.395 -12.664 1.00 95.69 98 ASN A CA 1
ATOM 744 C C . ASN A 1 98 ? 14.716 2.452 -11.736 1.00 95.69 98 ASN A C 1
ATOM 746 O O . ASN A 1 98 ? 14.005 3.320 -12.230 1.00 95.69 98 ASN A O 1
ATOM 750 N N . ALA A 1 99 ? 14.984 2.397 -10.429 1.00 94.62 99 ALA A N 1
ATOM 751 C CA . ALA A 1 99 ? 14.530 3.390 -9.468 1.00 94.62 99 ALA A CA 1
ATOM 752 C C . ALA A 1 99 ? 15.059 4.789 -9.830 1.00 94.62 99 ALA A C 1
ATOM 754 O O . ALA A 1 99 ? 16.260 5.052 -9.814 1.00 94.62 99 ALA A O 1
ATOM 755 N N . ASP A 1 100 ? 14.141 5.696 -10.160 1.00 92.12 100 ASP A N 1
ATOM 756 C CA . ASP A 1 100 ? 14.440 7.088 -10.501 1.00 92.12 100 ASP A CA 1
ATOM 757 C C . ASP A 1 100 ? 13.228 7.972 -10.187 1.00 92.12 100 ASP A C 1
ATOM 759 O O . ASP A 1 100 ? 12.156 7.831 -10.778 1.00 92.12 100 ASP A O 1
ATOM 763 N N . SER A 1 101 ? 13.408 8.925 -9.275 1.00 89.38 101 SER A N 1
ATOM 764 C CA . SER A 1 101 ? 12.365 9.854 -8.833 1.00 89.38 101 SER A CA 1
ATOM 765 C C . SER A 1 101 ? 11.907 10.837 -9.913 1.00 89.38 101 SER A C 1
ATOM 767 O O . SER A 1 101 ? 10.846 11.454 -9.783 1.00 89.38 101 SER A O 1
ATOM 769 N N . LYS A 1 102 ? 12.690 10.993 -10.987 1.00 90.62 102 LYS A N 1
ATOM 770 C CA . LYS A 1 102 ? 12.435 11.953 -12.066 1.00 90.62 102 LYS A CA 1
ATOM 771 C C . LYS A 1 102 ? 11.554 11.389 -13.176 1.00 90.62 102 LYS A C 1
ATOM 773 O O . LYS A 1 102 ? 10.998 12.170 -13.945 1.00 90.62 102 LYS A O 1
ATOM 778 N N . THR A 1 103 ? 11.404 10.067 -13.267 1.00 89.19 103 THR A N 1
ATOM 779 C CA . THR A 1 103 ? 10.637 9.413 -14.339 1.00 89.19 103 THR A CA 1
ATOM 780 C C . THR A 1 103 ? 9.439 8.654 -13.784 1.00 89.19 103 THR A C 1
ATOM 782 O O . THR A 1 103 ? 9.495 8.102 -12.692 1.00 89.19 103 THR A O 1
ATOM 785 N N . GLU A 1 104 ? 8.340 8.584 -14.540 1.00 86.44 104 GLU A N 1
ATOM 786 C CA . GLU A 1 104 ? 7.156 7.827 -14.101 1.00 86.44 104 GLU A CA 1
ATOM 787 C C . GLU A 1 104 ? 7.461 6.331 -13.923 1.00 86.44 104 GLU A C 1
ATOM 789 O O . GLU A 1 104 ? 7.063 5.740 -12.925 1.00 86.44 104 GLU A O 1
ATOM 794 N N . CYS A 1 105 ? 8.233 5.721 -14.830 1.00 89.50 105 CYS A N 1
ATOM 795 C CA . CYS A 1 105 ? 8.683 4.334 -14.675 1.00 89.50 105 CYS A CA 1
ATOM 796 C C . CYS A 1 105 ? 9.542 4.145 -13.417 1.00 89.50 105 CYS A C 1
ATOM 798 O O . CYS A 1 105 ? 9.333 3.192 -12.667 1.00 89.50 105 CYS A O 1
ATOM 800 N N . GLY A 1 106 ? 10.489 5.053 -13.165 1.00 91.69 106 GLY A N 1
ATOM 801 C CA . GLY A 1 106 ? 11.392 4.931 -12.026 1.00 91.69 106 GLY A CA 1
ATOM 802 C C . GLY A 1 106 ? 10.708 5.142 -10.680 1.00 91.69 106 GLY A C 1
ATOM 803 O O . GLY A 1 106 ? 11.078 4.501 -9.697 1.00 91.69 106 GLY A O 1
ATOM 804 N N . LYS A 1 107 ? 9.646 5.947 -10.654 1.00 91.31 107 LYS A N 1
ATOM 805 C CA . LYS A 1 107 ? 8.737 6.088 -9.515 1.00 91.31 107 LYS A CA 1
ATOM 806 C C . LYS A 1 107 ? 8.058 4.763 -9.153 1.00 91.31 107 LYS A C 1
ATOM 808 O O . LYS A 1 107 ? 8.076 4.369 -7.986 1.00 91.31 107 LYS A O 1
ATOM 813 N N . TYR A 1 108 ? 7.526 4.034 -10.138 1.00 92.12 108 TYR A N 1
ATOM 814 C CA . TYR A 1 108 ? 6.978 2.693 -9.900 1.00 92.12 108 TYR A CA 1
ATOM 815 C C . TYR A 1 108 ? 8.053 1.686 -9.480 1.00 92.12 108 TYR A C 1
ATOM 817 O O . TYR A 1 108 ? 7.800 0.882 -8.587 1.00 92.12 108 TYR A O 1
ATOM 825 N N . ALA A 1 109 ? 9.248 1.737 -10.074 1.00 94.12 109 ALA A N 1
ATOM 826 C CA . ALA A 1 109 ? 10.350 0.851 -9.699 1.00 94.12 109 ALA A CA 1
ATOM 827 C C . ALA A 1 109 ? 10.757 1.037 -8.225 1.00 94.12 109 ALA A C 1
ATOM 829 O O . ALA A 1 109 ? 10.852 0.056 -7.490 1.00 94.12 109 ALA A O 1
ATOM 830 N N . ALA A 1 110 ? 10.890 2.287 -7.770 1.00 94.12 110 ALA A N 1
ATOM 831 C CA . ALA A 1 110 ? 11.184 2.620 -6.375 1.00 94.12 110 ALA A CA 1
ATOM 832 C C . ALA A 1 110 ? 10.052 2.224 -5.406 1.00 94.12 110 ALA A C 1
ATOM 834 O O . ALA A 1 110 ? 10.307 1.840 -4.264 1.00 94.12 110 ALA A O 1
ATOM 835 N N . TYR A 1 111 ? 8.786 2.299 -5.834 1.00 94.00 111 TYR A N 1
ATOM 836 C CA . TYR A 1 111 ? 7.680 1.739 -5.054 1.00 94.00 111 TYR A CA 1
ATOM 837 C C . TYR A 1 111 ? 7.785 0.214 -4.952 1.00 94.00 111 TYR A C 1
ATOM 839 O O . TYR A 1 111 ? 7.747 -0.325 -3.847 1.00 94.00 111 TYR A O 1
ATOM 847 N N . CYS A 1 112 ? 7.977 -0.470 -6.084 1.00 95.19 112 CYS A N 1
ATOM 848 C CA . CYS A 1 112 ? 8.076 -1.925 -6.131 1.00 95.19 112 CYS A CA 1
ATOM 849 C C . CYS A 1 112 ? 9.220 -2.451 -5.261 1.00 95.19 112 CYS A C 1
ATOM 851 O O . CYS A 1 112 ? 9.071 -3.489 -4.628 1.00 95.19 112 CYS A O 1
ATOM 853 N N . GLU A 1 113 ? 10.356 -1.750 -5.233 1.00 95.94 113 GLU A N 1
ATOM 854 C CA . GLU A 1 113 ? 11.514 -2.119 -4.413 1.00 95.94 113 GLU A CA 1
ATOM 855 C C . GLU A 1 113 ? 11.156 -2.164 -2.924 1.00 95.94 113 GLU A C 1
ATOM 857 O O . GLU A 1 113 ? 11.401 -3.168 -2.256 1.00 95.94 113 GLU A O 1
ATOM 862 N N . ARG A 1 114 ? 10.498 -1.112 -2.423 1.00 94.56 114 ARG A N 1
ATOM 863 C CA . ARG A 1 114 ? 10.058 -1.030 -1.023 1.00 94.56 114 ARG A CA 1
ATOM 864 C C . ARG A 1 114 ? 8.950 -2.031 -0.706 1.00 94.56 114 ARG A C 1
ATOM 866 O O . ARG A 1 114 ? 9.014 -2.698 0.322 1.00 94.56 114 ARG A O 1
ATOM 873 N N . ALA A 1 115 ? 7.964 -2.157 -1.594 1.00 94.88 115 ALA A N 1
ATOM 874 C CA . ALA A 1 115 ? 6.849 -3.085 -1.428 1.00 94.88 115 ALA A CA 1
ATOM 875 C C . ALA A 1 115 ? 7.315 -4.552 -1.423 1.00 94.88 115 ALA A C 1
ATOM 877 O O . ALA A 1 115 ? 6.837 -5.349 -0.618 1.00 94.88 115 ALA A O 1
ATOM 878 N N . LEU A 1 116 ? 8.290 -4.907 -2.269 1.00 96.88 116 LEU A N 1
ATOM 879 C CA . LEU A 1 116 ? 8.894 -6.239 -2.275 1.00 96.88 116 LEU A CA 1
ATOM 880 C C . LEU A 1 116 ? 9.603 -6.537 -0.951 1.00 96.88 116 LEU A C 1
ATOM 882 O O . LEU A 1 116 ? 9.445 -7.628 -0.413 1.00 96.88 116 LEU A O 1
ATOM 886 N N . GLU A 1 117 ? 10.374 -5.584 -0.425 1.00 96.56 117 GLU A N 1
ATOM 887 C CA . GLU A 1 117 ? 11.089 -5.771 0.840 1.00 96.56 117 GLU A CA 1
ATOM 888 C C . GLU A 1 117 ? 10.118 -5.944 2.016 1.00 96.56 117 GLU A C 1
ATOM 890 O O . GLU A 1 117 ? 10.292 -6.856 2.820 1.00 96.56 117 GLU A O 1
ATOM 895 N N . ARG A 1 118 ? 9.035 -5.159 2.063 1.00 96.38 118 ARG A N 1
ATOM 896 C CA . ARG A 1 118 ? 7.984 -5.341 3.075 1.00 96.38 118 ARG A CA 1
ATOM 897 C C . ARG A 1 118 ? 7.270 -6.683 2.950 1.00 96.38 118 ARG A C 1
ATOM 899 O O . ARG A 1 118 ? 7.082 -7.368 3.945 1.00 96.38 118 ARG A O 1
ATOM 906 N N . THR A 1 119 ? 6.970 -7.129 1.734 1.00 96.38 119 THR A N 1
ATOM 907 C CA . THR A 1 119 ? 6.348 -8.449 1.502 1.00 96.38 119 THR A CA 1
ATOM 908 C C . THR A 1 119 ? 7.289 -9.601 1.870 1.00 96.38 119 THR A C 1
ATOM 910 O O . THR A 1 119 ? 6.848 -10.670 2.280 1.00 96.38 119 THR A O 1
ATOM 913 N N . MET A 1 120 ? 8.606 -9.406 1.770 1.00 96.56 120 MET A N 1
ATOM 914 C CA . MET A 1 120 ? 9.580 -10.378 2.276 1.00 96.56 120 MET A CA 1
ATOM 915 C C . MET A 1 120 ? 9.604 -10.457 3.804 1.00 96.56 120 MET A C 1
ATOM 917 O O . MET A 1 120 ? 9.878 -11.532 4.332 1.00 96.56 120 MET A O 1
ATOM 921 N N . GLN A 1 121 ? 9.338 -9.347 4.493 1.00 96.06 121 GLN A N 1
ATOM 922 C CA . GLN A 1 121 ? 9.305 -9.275 5.955 1.00 96.06 121 GLN A CA 1
ATOM 923 C C . GLN A 1 121 ? 7.985 -9.814 6.517 1.00 96.06 121 GLN A C 1
ATOM 925 O O . GLN A 1 121 ? 8.006 -10.649 7.417 1.00 96.06 121 GLN A O 1
ATOM 930 N N . ASN A 1 122 ? 6.859 -9.398 5.935 1.00 95.12 122 ASN A N 1
ATOM 931 C CA . ASN A 1 122 ? 5.514 -9.691 6.441 1.00 95.12 122 ASN A CA 1
ATOM 932 C C . ASN A 1 122 ? 4.891 -10.951 5.819 1.00 95.12 122 ASN A C 1
ATOM 934 O O . ASN A 1 122 ? 3.878 -11.450 6.297 1.00 95.12 122 ASN A O 1
ATOM 938 N N . GLY A 1 123 ? 5.501 -11.489 4.761 1.00 92.12 123 GLY A N 1
ATOM 939 C CA . GLY A 1 123 ? 4.972 -12.623 4.014 1.00 92.12 123 GLY A CA 1
ATOM 940 C C . GLY A 1 123 ? 4.041 -12.215 2.870 1.00 92.12 123 GLY A C 1
ATOM 941 O O . GLY A 1 123 ? 3.642 -11.062 2.711 1.00 92.12 123 GLY A O 1
ATOM 942 N N . GLY A 1 124 ? 3.737 -13.195 2.015 1.00 88.50 124 GLY A N 1
ATOM 943 C CA . GLY A 1 124 ? 2.772 -13.029 0.930 1.00 88.50 124 GLY A CA 1
ATOM 944 C C . GLY A 1 124 ? 1.331 -13.168 1.419 1.00 88.50 124 GLY A C 1
ATOM 945 O O . GLY A 1 124 ? 1.078 -13.739 2.477 1.00 88.50 124 GLY A O 1
ATOM 946 N N . ARG A 1 125 ? 0.381 -12.697 0.611 1.00 90.69 125 ARG A N 1
ATOM 947 C CA . ARG A 1 125 ? -1.054 -12.770 0.909 1.00 90.69 125 ARG A CA 1
ATOM 948 C C . ARG A 1 125 ? -1.732 -13.943 0.215 1.00 90.69 125 ARG A C 1
ATOM 950 O O . ARG A 1 125 ? -1.317 -14.375 -0.859 1.00 90.69 125 ARG A O 1
ATOM 957 N N . GLU A 1 126 ? -2.850 -14.381 0.784 1.00 86.00 126 GLU A N 1
ATOM 958 C CA . GLU A 1 126 ? -3.702 -15.435 0.213 1.00 86.00 126 GLU A CA 1
ATOM 959 C C . GLU A 1 126 ? -4.840 -14.884 -0.661 1.00 86.00 126 GLU A C 1
ATOM 961 O O . GLU A 1 126 ? -5.418 -15.604 -1.477 1.00 86.00 126 GLU A O 1
ATOM 966 N N . THR A 1 127 ? -5.158 -13.594 -0.527 1.00 89.62 127 THR A N 1
ATOM 967 C CA . THR A 1 127 ? -6.280 -12.951 -1.215 1.00 89.62 127 THR A CA 1
ATOM 968 C C . THR A 1 127 ? -5.828 -12.082 -2.388 1.00 89.62 127 THR A C 1
ATOM 970 O O . THR A 1 127 ? -4.768 -11.446 -2.391 1.00 89.62 127 THR A O 1
ATOM 973 N N . LYS A 1 128 ? -6.669 -12.044 -3.428 1.00 92.12 128 LYS A N 1
ATOM 974 C CA . LYS A 1 128 ? -6.472 -11.176 -4.597 1.00 92.12 128 LYS A CA 1
ATOM 975 C C . LYS A 1 128 ? -6.648 -9.700 -4.215 1.00 92.12 128 LYS A C 1
ATOM 977 O O . LYS A 1 128 ? -7.457 -9.409 -3.335 1.00 92.12 128 LYS A O 1
ATOM 982 N N . PRO A 1 129 ? -5.982 -8.760 -4.910 1.00 91.94 129 PRO A N 1
ATOM 983 C CA . PRO A 1 129 ? -6.194 -7.344 -4.659 1.00 91.94 129 PRO A CA 1
ATOM 984 C C . PRO A 1 129 ? -7.642 -6.950 -4.976 1.00 91.94 129 PRO A C 1
ATOM 986 O O . PRO A 1 129 ? -8.245 -7.387 -5.964 1.00 91.94 129 PRO A O 1
ATOM 989 N N . SER A 1 130 ? -8.198 -6.101 -4.125 1.00 91.12 130 SER A N 1
ATOM 990 C CA . SER A 1 130 ? -9.488 -5.455 -4.297 1.00 91.12 130 SER A CA 1
ATOM 991 C C . SER A 1 130 ? -9.456 -4.442 -5.444 1.00 91.12 130 SER A C 1
ATOM 993 O O . SER A 1 130 ? -8.409 -3.950 -5.875 1.00 91.12 130 SER A O 1
ATOM 995 N N . ARG A 1 131 ? -10.643 -4.051 -5.918 1.00 89.69 131 ARG A N 1
ATOM 996 C CA . ARG A 1 131 ? -10.774 -2.981 -6.917 1.00 89.69 131 ARG A CA 1
ATOM 997 C C . ARG A 1 131 ? -10.153 -1.669 -6.428 1.00 89.69 131 ARG A C 1
ATOM 999 O O . ARG A 1 131 ? -9.573 -0.946 -7.232 1.00 89.69 131 ARG A O 1
ATOM 1006 N N . MET A 1 132 ? -10.268 -1.369 -5.135 1.00 89.25 132 MET A N 1
ATOM 1007 C CA . MET A 1 132 ? -9.724 -0.141 -4.555 1.00 89.25 132 MET A CA 1
ATOM 1008 C C . MET A 1 132 ? -8.198 -0.149 -4.516 1.00 89.25 132 MET A C 1
ATOM 1010 O O . MET A 1 132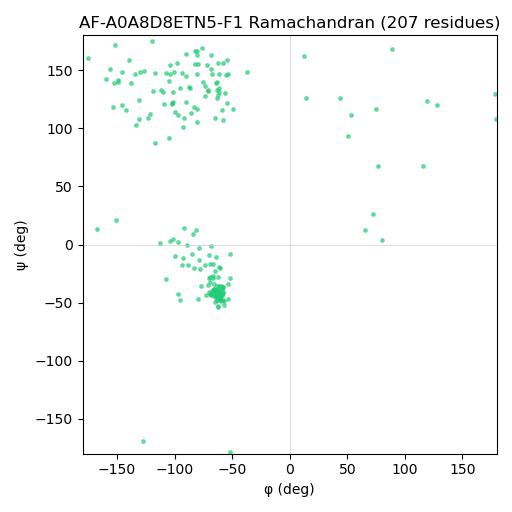 ? -7.588 0.854 -4.883 1.00 89.25 132 MET A O 1
ATOM 1014 N N . GLU A 1 133 ? -7.578 -1.279 -4.174 1.00 89.88 133 GLU A N 1
ATOM 1015 C CA . GLU A 1 133 ? -6.120 -1.424 -4.243 1.00 89.88 133 GLU A CA 1
ATOM 1016 C C . GLU A 1 133 ? -5.619 -1.211 -5.673 1.00 89.88 133 GLU A C 1
ATOM 1018 O O . GLU A 1 133 ? -4.733 -0.386 -5.899 1.00 89.88 133 GLU A O 1
ATOM 1023 N N . VAL A 1 134 ? -6.258 -1.851 -6.658 1.00 90.50 134 VAL A N 1
ATOM 1024 C CA . VAL A 1 134 ? -5.917 -1.662 -8.076 1.00 90.50 134 VAL A CA 1
ATOM 1025 C C . VAL A 1 134 ? -6.021 -0.190 -8.469 1.00 90.50 134 VAL A C 1
ATOM 1027 O O . VAL A 1 134 ? -5.063 0.382 -8.986 1.00 90.50 134 VAL A O 1
ATOM 1030 N N . LEU A 1 135 ? -7.152 0.460 -8.188 1.00 88.12 135 LEU A N 1
ATOM 1031 C CA . LEU A 1 135 ? -7.345 1.869 -8.535 1.00 88.12 135 LEU A CA 1
ATOM 1032 C C . LEU A 1 135 ? -6.330 2.786 -7.847 1.00 88.12 135 LEU A C 1
ATOM 1034 O O . LEU A 1 135 ? -5.880 3.750 -8.459 1.00 88.12 135 LEU A O 1
ATOM 1038 N N . SER A 1 136 ? -5.933 2.492 -6.611 1.00 87.12 136 SER A N 1
ATOM 1039 C CA . SER A 1 136 ? -4.958 3.317 -5.897 1.00 87.12 136 SER A CA 1
ATOM 1040 C C . SER A 1 136 ? -3.564 3.282 -6.538 1.00 87.12 136 SER A C 1
ATOM 1042 O O . SER A 1 136 ? -2.943 4.333 -6.678 1.00 87.12 136 SER A O 1
ATOM 1044 N N . ILE A 1 137 ? -3.118 2.125 -7.038 1.00 87.94 137 ILE A N 1
ATOM 1045 C CA . ILE A 1 137 ? -1.849 2.004 -7.769 1.00 87.94 137 ILE A CA 1
ATOM 1046 C C . ILE A 1 137 ? -1.936 2.701 -9.127 1.00 87.94 137 ILE A C 1
ATOM 1048 O O . ILE A 1 137 ? -1.011 3.407 -9.523 1.00 87.94 137 ILE A O 1
ATOM 1052 N N . LEU A 1 138 ? -3.057 2.535 -9.836 1.00 84.81 138 LEU A N 1
ATOM 1053 C CA . LEU A 1 138 ? -3.231 3.100 -11.174 1.00 84.81 138 LEU A CA 1
ATOM 1054 C C . LEU A 1 138 ? -3.389 4.627 -11.170 1.00 84.81 138 LEU A C 1
ATOM 1056 O O . LEU A 1 138 ? -2.960 5.276 -12.122 1.00 84.81 138 LEU A O 1
ATOM 1060 N N . LEU A 1 139 ? -4.032 5.191 -10.141 1.00 78.44 139 LEU A N 1
ATOM 1061 C CA . LEU A 1 139 ? -4.470 6.591 -10.136 1.00 78.44 139 LEU A CA 1
ATOM 1062 C C . LEU A 1 139 ? -3.658 7.508 -9.215 1.00 78.44 139 LEU A C 1
ATOM 1064 O O . LEU A 1 139 ? -3.573 8.698 -9.506 1.00 78.44 139 LEU A O 1
ATOM 1068 N N . LYS A 1 140 ? -3.087 7.007 -8.109 1.00 68.00 140 LYS A N 1
ATOM 1069 C CA . LYS A 1 140 ? -2.473 7.874 -7.081 1.00 68.00 140 LYS A CA 1
ATOM 1070 C C . LYS A 1 140 ? -0.956 8.041 -7.191 1.00 68.00 140 LYS A C 1
ATOM 1072 O O . LYS A 1 140 ? -0.392 8.747 -6.368 1.00 68.00 140 LYS A O 1
ATOM 1077 N N . ASN A 1 141 ? -0.316 7.445 -8.201 1.00 65.38 141 ASN A N 1
ATOM 1078 C CA . ASN A 1 141 ? 1.143 7.411 -8.372 1.00 65.38 141 ASN A CA 1
ATOM 1079 C C . ASN A 1 141 ? 1.865 6.931 -7.089 1.00 65.38 141 ASN A C 1
ATOM 1081 O O . ASN A 1 141 ? 2.196 7.733 -6.211 1.00 65.38 141 ASN A O 1
ATOM 1085 N N . PRO A 1 142 ? 2.161 5.628 -6.972 1.00 62.41 142 PRO A N 1
ATOM 1086 C CA . PRO A 1 142 ? 2.564 5.002 -5.710 1.00 62.41 142 PRO A CA 1
ATOM 1087 C C . PRO A 1 142 ? 3.944 5.452 -5.185 1.00 62.41 142 PRO A C 1
ATOM 1089 O O . PRO A 1 142 ? 4.378 5.048 -4.110 1.00 62.41 142 PRO A O 1
ATOM 1092 N N . TYR A 1 143 ? 4.652 6.321 -5.910 1.00 62.91 143 TYR A N 1
ATOM 1093 C CA . TYR A 1 143 ? 5.893 6.927 -5.437 1.00 62.91 143 TYR A CA 1
ATOM 1094 C C . TYR A 1 143 ? 5.687 8.051 -4.420 1.00 62.91 143 TYR A C 1
ATOM 1096 O O . TYR A 1 143 ? 6.492 8.199 -3.505 1.00 62.91 143 TYR A O 1
ATOM 1104 N N . HIS A 1 144 ? 4.624 8.845 -4.563 1.00 67.00 144 HIS A N 1
ATOM 1105 C CA . HIS A 1 144 ? 4.396 10.015 -3.699 1.00 67.00 144 HIS A CA 1
ATOM 1106 C C . HIS A 1 144 ? 3.851 9.618 -2.329 1.00 67.00 144 HIS A C 1
ATOM 1108 O O . HIS A 1 144 ? 4.003 10.353 -1.358 1.00 67.00 144 HIS A O 1
ATOM 1114 N N . HIS A 1 145 ? 3.267 8.425 -2.247 1.00 67.75 145 HIS A N 1
ATOM 1115 C CA . HIS A 1 145 ? 2.696 7.875 -1.033 1.00 67.75 145 HIS A CA 1
ATOM 1116 C C . HIS A 1 145 ? 3.212 6.453 -0.851 1.00 67.75 145 HIS A C 1
ATOM 1118 O O . HIS A 1 145 ? 2.811 5.541 -1.566 1.00 67.75 145 HIS A O 1
ATOM 1124 N N . SER A 1 146 ? 4.098 6.266 0.130 1.00 71.75 146 SER A N 1
ATOM 1125 C CA . SER A 1 146 ? 4.554 4.941 0.580 1.00 71.75 146 SER A CA 1
ATOM 1126 C C . SER A 1 146 ? 3.394 4.004 0.914 1.00 71.75 146 SER A C 1
ATOM 1128 O O . SER A 1 146 ? 3.529 2.797 0.767 1.00 71.75 146 SER A O 1
ATOM 1130 N N . LEU A 1 147 ? 2.270 4.587 1.331 1.00 86.69 147 LEU A N 1
ATOM 1131 C CA . LEU A 1 147 ? 1.040 3.928 1.734 1.00 86.69 147 LEU A CA 1
ATOM 1132 C C . LEU A 1 147 ? -0.072 4.355 0.758 1.00 86.69 147 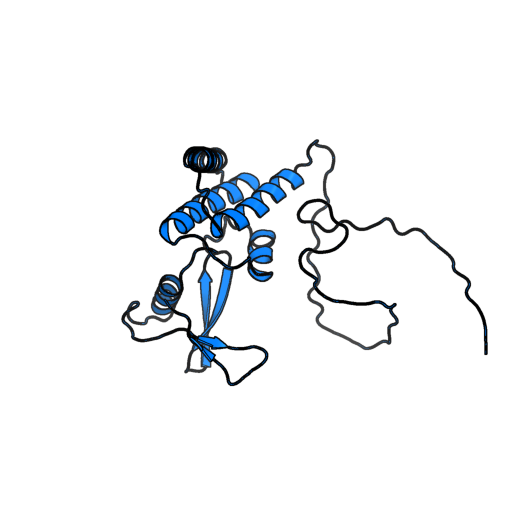LEU A C 1
ATOM 1134 O O . LEU A 1 147 ? -0.715 5.387 0.963 1.00 86.69 147 LEU A O 1
ATOM 1138 N N . PRO A 1 148 ? -0.235 3.656 -0.378 1.00 87.31 148 PRO A N 1
ATOM 1139 C CA . PRO A 1 148 ? -1.148 4.079 -1.441 1.00 87.31 148 PRO A CA 1
ATOM 1140 C C . PRO A 1 148 ? -2.630 3.876 -1.089 1.00 87.31 148 PRO A C 1
ATOM 1142 O O . PRO A 1 148 ? -3.507 4.466 -1.736 1.00 87.31 148 PRO A O 1
ATOM 1145 N N . HIS A 1 149 ? -2.929 3.049 -0.087 1.00 90.75 149 HIS A N 1
ATOM 1146 C CA . HIS A 1 149 ? -4.282 2.743 0.364 1.00 90.75 149 HIS A CA 1
ATOM 1147 C C . HIS A 1 149 ? -4.611 3.549 1.619 1.00 90.75 149 HIS A C 1
ATOM 1149 O O . HIS A 1 149 ? -3.723 3.856 2.404 1.00 90.75 149 HIS A O 1
ATOM 1155 N N . ALA A 1 150 ? -5.883 3.905 1.800 1.00 91.62 150 ALA A N 1
ATOM 1156 C CA . ALA A 1 150 ? -6.353 4.550 3.020 1.00 91.62 150 ALA A CA 1
ATOM 1157 C C . ALA A 1 150 ? -7.830 4.234 3.250 1.00 91.62 150 ALA A C 1
ATOM 1159 O O . ALA A 1 150 ? -8.611 4.251 2.292 1.00 91.62 150 ALA A O 1
ATOM 1160 N N . ILE A 1 151 ? -8.198 3.964 4.501 1.00 93.75 151 ILE A N 1
ATOM 1161 C CA . ILE A 1 151 ? -9.576 3.683 4.921 1.00 93.75 151 ILE A CA 1
ATOM 1162 C C . ILE A 1 151 ? -9.911 4.460 6.201 1.00 93.75 151 ILE A C 1
ATOM 1164 O O . ILE A 1 151 ? -9.020 4.690 7.022 1.00 93.75 151 ILE A O 1
ATOM 1168 N N . PRO A 1 152 ? -11.170 4.896 6.378 1.00 95.44 152 PRO A N 1
ATOM 1169 C CA . PRO A 1 152 ? -11.621 5.437 7.651 1.00 95.44 152 PRO A CA 1
ATOM 1170 C C . PRO A 1 152 ? -11.797 4.311 8.676 1.00 95.44 152 PRO A C 1
ATOM 1172 O O . PRO A 1 152 ? -12.393 3.280 8.371 1.00 95.44 152 PRO A O 1
ATOM 1175 N N . VAL A 1 153 ? -11.328 4.545 9.897 1.00 96.19 153 VAL A N 1
ATOM 1176 C CA . VAL A 1 153 ? -11.611 3.727 11.078 1.00 96.19 153 VAL A CA 1
ATOM 1177 C C . VAL A 1 153 ? -12.530 4.529 11.984 1.00 96.19 153 VAL A C 1
ATOM 1179 O O . VAL A 1 153 ? -12.180 5.641 12.388 1.00 96.19 153 VAL A O 1
ATOM 1182 N N . HIS A 1 154 ? -13.708 3.986 12.273 1.00 94.94 154 HIS A N 1
ATOM 1183 C CA . HIS A 1 154 ? -14.684 4.630 13.144 1.00 94.94 154 HIS A CA 1
ATOM 1184 C C . HIS A 1 154 ? -14.409 4.272 14.602 1.00 94.94 154 HIS A C 1
ATOM 1186 O O . HIS A 1 154 ? -14.156 3.121 14.946 1.00 94.94 154 HIS A O 1
ATOM 1192 N N . MET A 1 155 ? -14.460 5.283 15.460 1.00 93.38 155 MET A N 1
ATOM 1193 C CA . MET A 1 155 ? -14.201 5.174 16.889 1.00 93.38 155 MET A CA 1
ATOM 1194 C C . MET A 1 155 ? -15.527 5.220 17.657 1.00 93.38 155 MET A C 1
ATOM 1196 O O . MET A 1 155 ? -16.491 5.854 17.225 1.00 93.38 155 MET A O 1
ATOM 1200 N N . MET A 1 156 ? -15.568 4.636 18.858 1.00 91.62 156 MET A N 1
ATOM 1201 C CA . MET A 1 156 ? -16.785 4.606 19.693 1.00 91.62 156 MET A CA 1
ATOM 1202 C C . MET A 1 156 ? -17.315 5.999 20.085 1.00 91.62 156 MET A C 1
ATOM 1204 O O . MET A 1 156 ? -18.489 6.157 20.406 1.00 91.62 156 MET A O 1
ATOM 1208 N N . ASN A 1 157 ? -16.477 7.037 20.031 1.00 91.62 157 ASN A N 1
ATOM 1209 C CA . ASN A 1 157 ? -16.875 8.430 20.261 1.00 91.62 157 ASN A CA 1
ATOM 1210 C C . ASN A 1 157 ? -17.513 9.103 19.021 1.00 91.62 157 ASN A C 1
ATOM 1212 O O . ASN A 1 157 ? -17.641 10.326 19.001 1.00 91.62 157 ASN A O 1
ATOM 1216 N N . SER A 1 158 ? -17.880 8.330 17.989 1.00 91.81 158 SER A N 1
ATOM 1217 C CA . SER A 1 158 ? -18.448 8.801 16.713 1.00 91.81 158 SER A CA 1
ATOM 1218 C C . SER A 1 158 ? -17.509 9.645 15.839 1.00 91.81 158 SER A C 1
ATOM 1220 O O . SER A 1 158 ? -17.954 10.261 14.870 1.00 91.81 158 SER A O 1
ATOM 1222 N N . THR A 1 159 ? -16.213 9.683 16.151 1.00 94.50 159 THR A N 1
ATOM 1223 C CA . THR A 1 159 ? -15.191 10.250 15.257 1.00 94.50 159 THR A CA 1
ATOM 1224 C C . THR A 1 159 ? -14.629 9.178 14.326 1.00 94.50 159 THR A C 1
ATOM 1226 O O . THR A 1 159 ? -14.810 7.983 14.563 1.00 94.50 159 THR A O 1
ATOM 1229 N N . TYR A 1 160 ? -13.943 9.596 13.262 1.00 96.06 160 TYR A N 1
ATOM 1230 C CA . TYR A 1 160 ? -13.188 8.688 12.404 1.00 96.06 160 TYR A CA 1
ATOM 1231 C C . TYR A 1 160 ? -11.765 9.199 12.185 1.00 96.06 160 TYR A C 1
ATOM 1233 O O . TYR A 1 160 ? -11.535 10.408 12.126 1.00 96.06 160 TYR A O 1
ATOM 1241 N N . GLN A 1 161 ? -10.830 8.267 12.016 1.00 96.12 161 GLN A N 1
ATOM 1242 C CA . GLN A 1 161 ? -9.449 8.538 11.621 1.00 96.12 161 GLN A CA 1
ATOM 1243 C C . GLN A 1 161 ? -9.166 7.835 10.292 1.00 96.12 161 GLN A C 1
ATOM 1245 O O . GLN A 1 161 ? -9.506 6.667 10.122 1.00 96.12 161 GLN A O 1
ATOM 1250 N N . VAL A 1 162 ? -8.581 8.544 9.325 1.00 95.44 162 VAL A N 1
ATOM 1251 C CA . VAL A 1 162 ? -8.217 7.948 8.031 1.00 95.44 162 VAL A CA 1
ATOM 1252 C C . VAL A 1 162 ? -6.790 7.442 8.119 1.00 95.44 162 VAL A C 1
ATOM 1254 O O . VAL A 1 162 ? -5.855 8.236 8.108 1.00 95.44 162 VAL A O 1
ATOM 1257 N N . VAL A 1 163 ? -6.638 6.124 8.151 1.00 95.06 163 VAL A N 1
ATOM 1258 C CA . VAL A 1 163 ? -5.336 5.470 8.291 1.00 95.06 163 VAL A CA 1
ATOM 1259 C C . VAL A 1 163 ? -4.884 4.979 6.926 1.00 95.06 163 VAL A C 1
ATOM 1261 O O . VAL A 1 163 ? -5.654 4.357 6.184 1.00 95.06 163 VAL A O 1
ATOM 1264 N N . SER A 1 164 ? -3.637 5.287 6.577 1.00 93.38 164 SER A N 1
ATOM 1265 C CA . SER A 1 164 ? -3.029 4.839 5.323 1.00 93.38 164 SER A CA 1
ATOM 1266 C C . SER A 1 164 ? -2.249 3.541 5.524 1.00 93.38 164 SER A C 1
ATOM 1268 O O . SER A 1 164 ? -1.676 3.318 6.583 1.00 93.38 164 SER A O 1
ATOM 1270 N N . PHE A 1 165 ? -2.208 2.694 4.500 1.00 93.81 165 PHE A N 1
ATOM 1271 C CA . PHE A 1 165 ? -1.515 1.405 4.514 1.00 93.81 165 PHE A CA 1
ATOM 1272 C C . PHE A 1 165 ? -1.042 0.999 3.109 1.00 93.81 165 PHE A C 1
ATOM 1274 O O . PHE A 1 165 ? -1.371 1.646 2.106 1.00 93.81 165 PHE A O 1
ATOM 1281 N N . ASP A 1 166 ? -0.248 -0.068 3.025 1.00 92.25 166 ASP A N 1
ATOM 1282 C CA . ASP A 1 166 ? 0.170 -0.679 1.764 1.00 92.25 166 ASP A CA 1
ATOM 1283 C C . ASP A 1 166 ? -0.290 -2.133 1.645 1.00 92.25 166 ASP A C 1
ATOM 1285 O O . ASP A 1 166 ? -0.883 -2.701 2.558 1.00 92.25 166 ASP A O 1
ATOM 1289 N N . GLY A 1 167 ? -0.047 -2.738 0.481 1.00 91.69 167 GLY A N 1
ATOM 1290 C CA . GLY A 1 167 ? -0.511 -4.091 0.193 1.00 91.69 167 GLY A CA 1
ATOM 1291 C C . GLY A 1 167 ? 0.100 -5.182 1.080 1.00 91.69 167 GLY A C 1
ATOM 1292 O O . GLY A 1 167 ? -0.394 -6.300 1.036 1.00 91.69 167 GLY A O 1
ATOM 1293 N N . SER A 1 168 ? 1.129 -4.883 1.873 1.00 93.75 168 SER A N 1
ATOM 1294 C CA . SER A 1 168 ? 1.793 -5.811 2.800 1.00 93.75 168 SER A CA 1
ATOM 1295 C C . SER A 1 168 ? 1.587 -5.456 4.276 1.00 93.75 168 SER A C 1
ATOM 1297 O O . SER A 1 168 ? 2.147 -6.127 5.140 1.00 93.75 168 SER A O 1
ATOM 1299 N N . SER A 1 169 ? 0.827 -4.397 4.578 1.00 94.38 169 SER A N 1
ATOM 1300 C CA . SER A 1 169 ? 0.537 -3.986 5.952 1.00 94.38 169 SER A CA 1
ATOM 1301 C C . SER A 1 169 ? -0.240 -5.060 6.709 1.00 94.38 169 SER A C 1
ATOM 1303 O O . SER A 1 169 ? -1.271 -5.530 6.225 1.00 94.38 169 SER A O 1
ATOM 1305 N N . THR A 1 170 ? 0.246 -5.421 7.897 1.00 94.31 170 THR A N 1
ATOM 1306 C CA . THR A 1 170 ? -0.469 -6.314 8.823 1.00 94.31 170 THR A CA 1
ATOM 1307 C C . THR A 1 170 ? -1.501 -5.543 9.645 1.00 94.31 170 THR A C 1
ATOM 1309 O O . THR A 1 170 ? -1.490 -4.305 9.686 1.00 94.31 170 THR A O 1
ATOM 1312 N N . ILE A 1 171 ? -2.399 -6.268 10.315 1.00 94.88 171 ILE A N 1
ATOM 1313 C CA . ILE A 1 171 ? -3.377 -5.661 11.221 1.00 94.88 171 ILE A CA 1
ATOM 1314 C C . ILE A 1 171 ? -2.655 -5.045 12.426 1.00 94.88 171 ILE A C 1
ATOM 1316 O O . ILE A 1 171 ? -2.990 -3.928 12.822 1.00 94.88 171 ILE A O 1
ATOM 1320 N N . GLU A 1 172 ? -1.601 -5.689 12.936 1.00 94.19 172 GLU A N 1
ATOM 1321 C CA . GLU A 1 172 ? -0.737 -5.131 13.985 1.00 94.19 172 GLU A CA 1
ATOM 1322 C C . GLU A 1 172 ? -0.089 -3.784 13.596 1.00 94.19 172 GLU A C 1
ATOM 1324 O O . GLU A 1 172 ? -0.139 -2.816 14.366 1.00 94.19 172 GLU A O 1
ATOM 1329 N N . GLU A 1 173 ? 0.497 -3.680 12.397 1.00 95.12 173 GLU A N 1
ATOM 1330 C CA . GLU A 1 173 ? 1.116 -2.437 11.908 1.00 95.12 173 GLU A CA 1
ATOM 1331 C C . GLU A 1 173 ? 0.074 -1.327 11.710 1.00 95.12 173 GLU A C 1
ATOM 1333 O O . GLU A 1 173 ? 0.303 -0.164 12.067 1.00 95.12 173 GLU A O 1
ATOM 1338 N N . PHE A 1 174 ? -1.086 -1.686 11.154 1.00 95.81 174 PHE A N 1
ATOM 1339 C CA . PHE A 1 174 ? -2.195 -0.763 10.942 1.00 95.81 174 PHE A CA 1
ATOM 1340 C C . PHE A 1 174 ? -2.722 -0.223 12.278 1.00 95.81 174 PHE A C 1
ATOM 1342 O O . PHE A 1 174 ? -2.867 0.989 12.447 1.00 95.81 174 PHE A O 1
ATOM 1349 N N . HIS A 1 175 ? -2.949 -1.107 13.253 1.00 95.25 175 HIS A N 1
ATOM 1350 C CA . HIS A 1 175 ? -3.388 -0.738 14.595 1.00 95.25 175 HIS A CA 1
ATOM 1351 C C . HIS A 1 175 ? -2.364 0.154 15.306 1.00 95.25 175 HIS A C 1
ATOM 1353 O O . HIS A 1 175 ? -2.735 1.167 15.899 1.00 95.25 175 HIS A O 1
ATOM 1359 N N . SER A 1 176 ? -1.074 -0.168 15.196 1.00 94.50 176 SER A N 1
ATOM 1360 C CA . SER A 1 176 ? 0.005 0.639 15.777 1.00 94.50 176 SER A CA 1
ATOM 1361 C C . SER A 1 176 ? 0.039 2.055 15.194 1.00 94.50 176 SER A C 1
ATOM 1363 O O . SER A 1 176 ? 0.177 3.029 15.935 1.00 94.50 176 SER A O 1
ATOM 1365 N N . THR A 1 177 ? -0.153 2.180 13.877 1.00 94.56 177 THR A N 1
ATOM 1366 C CA . THR A 1 177 ? -0.243 3.480 13.195 1.00 94.56 177 THR A CA 1
ATOM 1367 C C . THR A 1 177 ? -1.454 4.273 13.682 1.00 94.56 177 THR A C 1
ATOM 1369 O O . THR A 1 177 ? -1.313 5.433 14.066 1.00 94.56 177 THR A O 1
ATOM 1372 N N . LEU A 1 178 ? -2.632 3.641 13.742 1.00 95.19 178 LEU A N 1
ATOM 1373 C CA . LEU A 1 178 ? -3.848 4.272 14.255 1.00 95.19 178 LEU A CA 1
ATOM 1374 C C . LEU A 1 178 ? -3.661 4.770 15.692 1.00 95.19 178 LEU A C 1
ATOM 1376 O O . LEU A 1 178 ? -3.978 5.921 15.981 1.00 95.19 178 LEU A O 1
ATOM 1380 N N . ALA A 1 179 ? -3.126 3.924 16.576 1.00 94.31 179 ALA A N 1
ATOM 1381 C CA . ALA A 1 179 ? -2.895 4.250 17.979 1.00 94.31 179 ALA A CA 1
ATOM 1382 C C . ALA A 1 179 ? -1.993 5.481 18.136 1.00 94.31 179 ALA A C 1
ATOM 1384 O O . ALA A 1 179 ? -2.281 6.360 18.950 1.00 94.31 179 ALA A O 1
ATOM 1385 N N . GLN A 1 180 ? -0.944 5.577 17.316 1.00 93.69 180 GLN A N 1
ATOM 1386 C CA . GLN A 1 180 ? -0.075 6.747 17.275 1.00 93.69 180 GLN A CA 1
ATOM 1387 C C . GLN A 1 180 ? -0.821 8.002 16.795 1.00 93.69 180 GLN A C 1
ATOM 1389 O O . GLN A 1 180 ? -0.680 9.059 17.412 1.00 93.69 180 GLN A O 1
ATOM 1394 N N . GLU A 1 181 ? -1.615 7.906 15.725 1.00 92.88 181 GLU A N 1
ATOM 1395 C CA . GLU A 1 181 ? -2.352 9.045 15.154 1.00 92.88 181 GLU A CA 1
ATOM 1396 C C . GLU A 1 181 ? -3.390 9.632 16.122 1.00 92.88 181 GLU A C 1
ATOM 1398 O O . GLU A 1 181 ? -3.564 10.850 16.173 1.00 92.88 181 GLU A O 1
ATOM 1403 N N . ILE A 1 182 ? -4.041 8.790 16.929 1.00 92.69 182 ILE A N 1
ATOM 1404 C CA . ILE A 1 182 ? -5.052 9.219 17.912 1.00 92.69 182 ILE A CA 1
ATOM 1405 C C . ILE A 1 182 ? -4.463 9.557 19.294 1.00 92.69 182 ILE A C 1
ATOM 1407 O O . ILE A 1 182 ? -5.207 9.923 20.204 1.00 92.69 182 ILE A O 1
ATOM 1411 N N . GLY A 1 183 ? -3.144 9.430 19.475 1.00 92.19 183 GLY A N 1
ATOM 1412 C CA . GLY A 1 183 ? -2.465 9.709 20.745 1.00 92.19 183 GLY A CA 1
ATOM 1413 C C . GLY A 1 183 ? -2.723 8.672 21.846 1.00 92.19 183 GLY A C 1
ATOM 1414 O O . GLY A 1 183 ? -2.647 8.999 23.032 1.00 92.19 183 GLY A O 1
ATOM 1415 N N . CYS A 1 184 ? -3.041 7.432 21.475 1.00 90.38 184 CYS A N 1
ATOM 1416 C CA . CYS A 1 184 ? -3.158 6.316 22.407 1.00 90.38 184 CYS A CA 1
ATOM 1417 C C . CYS A 1 184 ? -1.785 5.724 22.760 1.00 90.38 184 CYS A C 1
ATOM 1419 O O . CYS A 1 184 ? -0.769 5.984 22.116 1.00 90.38 184 CYS A O 1
ATOM 1421 N N . ARG A 1 185 ? -1.762 4.890 23.808 1.00 88.12 185 ARG A N 1
ATOM 1422 C CA . ARG A 1 185 ? -0.618 4.012 24.087 1.00 88.12 185 ARG A CA 1
ATOM 1423 C C . ARG A 1 185 ? -0.373 3.098 22.875 1.00 88.12 185 ARG A C 1
ATOM 1425 O O . ARG A 1 185 ? -1.300 2.864 22.098 1.00 88.12 185 ARG A O 1
ATOM 1432 N N . ASP A 1 186 ? 0.861 2.616 22.736 1.00 81.31 186 ASP A N 1
ATOM 1433 C CA . ASP A 1 186 ? 1.293 1.663 21.703 1.00 81.31 186 ASP A CA 1
ATOM 1434 C C . ASP A 1 186 ? 0.403 0.402 21.611 1.00 81.31 186 ASP A C 1
ATOM 1436 O O . ASP A 1 186 ? -0.580 0.267 22.339 1.00 81.31 186 ASP A O 1
ATOM 1440 N N . GLY A 1 187 ? 0.732 -0.541 20.719 1.00 70.00 187 GLY A N 1
ATOM 1441 C CA . GLY A 1 187 ? -0.079 -1.736 20.423 1.00 70.00 187 GLY A CA 1
ATOM 1442 C C . GLY A 1 187 ? -0.510 -2.593 21.630 1.00 70.00 187 GLY A C 1
ATOM 1443 O O . GLY A 1 187 ? -1.361 -3.461 21.485 1.00 70.00 187 GLY A O 1
ATOM 1444 N N . THR A 1 188 ? 0.000 -2.317 22.836 1.00 79.81 188 THR A N 1
ATOM 1445 C CA . THR A 1 188 ? -0.449 -2.897 24.114 1.00 79.81 188 THR A CA 1
ATOM 1446 C C . THR A 1 188 ? -1.660 -2.194 24.751 1.00 79.81 188 THR A C 1
ATOM 1448 O O . THR A 1 188 ? -2.015 -2.475 25.896 1.00 79.81 188 THR A O 1
ATOM 1451 N N . ASN A 1 189 ? -2.305 -1.265 24.041 1.00 88.38 189 ASN A N 1
ATOM 1452 C CA . ASN A 1 189 ? -3.419 -0.455 24.546 1.00 88.38 189 ASN A CA 1
ATOM 1453 C C . ASN A 1 189 ? -4.743 -1.221 24.768 1.00 88.38 189 ASN A C 1
ATOM 1455 O O . ASN A 1 189 ? -5.659 -0.663 25.370 1.00 88.38 189 ASN A O 1
ATOM 1459 N N . GLY A 1 190 ? -4.838 -2.480 24.330 1.00 89.38 190 GLY A N 1
ATOM 1460 C CA . GLY A 1 190 ? -6.015 -3.335 24.511 1.00 89.38 190 GLY A CA 1
ATOM 1461 C C . GLY A 1 190 ? -7.157 -3.089 23.519 1.00 89.38 190 GLY A C 1
ATOM 1462 O O . GLY A 1 190 ? -8.201 -3.726 23.646 1.00 89.38 190 GLY A O 1
ATOM 1463 N N . PHE A 1 191 ? -6.981 -2.196 22.540 1.00 91.69 191 PHE A N 1
ATOM 1464 C CA . PHE A 1 191 ? -7.923 -2.032 21.437 1.00 91.69 191 PHE A CA 1
ATOM 1465 C C . PHE A 1 191 ? -7.724 -3.107 20.367 1.00 91.69 191 PHE A C 1
ATOM 1467 O O . PHE A 1 191 ? -6.657 -3.703 20.228 1.00 91.69 191 PHE A O 1
ATOM 1474 N N . THR A 1 192 ? -8.794 -3.363 19.622 1.00 92.56 192 THR A N 1
ATOM 1475 C CA . THR A 1 192 ? -8.843 -4.330 18.524 1.00 92.56 192 THR A CA 1
ATOM 1476 C C . THR A 1 192 ? -9.647 -3.747 17.369 1.00 92.56 192 THR A C 1
ATOM 1478 O O . THR A 1 192 ? -10.417 -2.802 17.558 1.00 92.56 192 THR A O 1
ATOM 1481 N N . LEU A 1 193 ? -9.430 -4.276 16.166 1.00 94.69 193 LEU A N 1
ATOM 1482 C CA . LEU A 1 193 ? -10.092 -3.814 14.953 1.00 94.69 193 LEU A CA 1
ATOM 1483 C C . LEU A 1 193 ? -11.169 -4.808 14.528 1.00 94.69 193 LEU A C 1
ATOM 1485 O O . LEU A 1 193 ? -10.972 -6.023 14.588 1.00 94.69 193 LEU A O 1
ATOM 1489 N N . PHE A 1 194 ? -12.286 -4.263 14.064 1.00 94.81 194 PHE A N 1
ATOM 1490 C CA . PHE A 1 194 ? -13.396 -5.013 13.499 1.00 94.81 194 PHE A CA 1
ATOM 1491 C C . PHE A 1 194 ? -13.724 -4.457 12.115 1.00 94.81 194 PHE A C 1
ATOM 1493 O O . PHE A 1 194 ? -13.527 -3.267 11.857 1.00 94.81 194 PHE A O 1
ATOM 1500 N N . SER A 1 195 ? -14.205 -5.314 11.218 1.00 93.00 195 SER A N 1
ATOM 1501 C CA . SER A 1 195 ? -14.796 -4.887 9.950 1.00 93.00 195 SER A CA 1
ATOM 1502 C C . SER A 1 195 ? -16.297 -5.140 9.942 1.00 93.00 195 SER A C 1
ATOM 1504 O O . SER A 1 195 ? -16.725 -6.262 10.224 1.00 93.00 195 S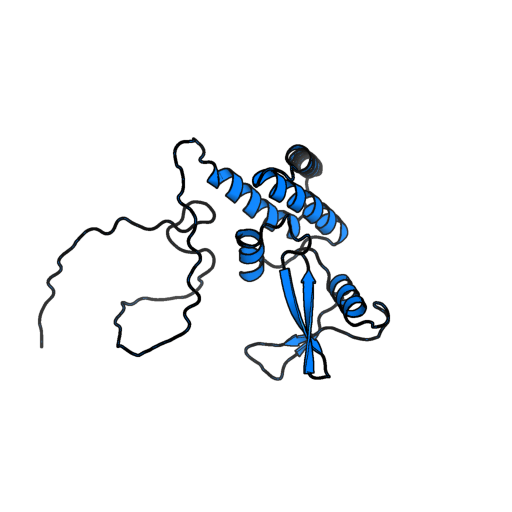ER A O 1
ATOM 1506 N N . ASP A 1 196 ? -17.060 -4.126 9.545 1.00 88.50 196 ASP A N 1
ATOM 1507 C CA . ASP A 1 196 ? -18.505 -4.224 9.328 1.00 88.50 196 ASP A CA 1
ATOM 1508 C C . ASP A 1 196 ? -18.830 -5.115 8.120 1.00 88.50 196 ASP A C 1
ATOM 1510 O O . ASP A 1 196 ? -18.111 -5.099 7.110 1.00 88.50 196 ASP A O 1
ATOM 1514 N N . ASP A 1 197 ? -19.957 -5.828 8.177 1.00 85.88 197 ASP A N 1
ATOM 1515 C CA . ASP A 1 197 ? -20.530 -6.494 7.009 1.00 85.88 197 ASP A CA 1
ATOM 1516 C C . ASP A 1 197 ? -21.517 -5.551 6.272 1.00 85.88 197 ASP A C 1
ATOM 1518 O O . ASP A 1 197 ? -22.486 -5.052 6.853 1.00 85.88 197 ASP A O 1
ATOM 1522 N N . PRO A 1 198 ? -21.311 -5.268 4.968 1.00 78.19 198 PRO A N 1
ATOM 1523 C CA . PRO A 1 198 ? -22.185 -4.368 4.213 1.00 78.19 198 PRO A CA 1
ATOM 1524 C C . PRO A 1 198 ? -23.598 -4.930 3.963 1.00 78.19 198 PRO A C 1
ATOM 1526 O O . PRO A 1 198 ? -24.494 -4.176 3.572 1.00 78.19 198 PRO A O 1
ATOM 1529 N N . ILE A 1 199 ? -23.793 -6.237 4.129 1.00 83.75 199 ILE A N 1
ATOM 1530 C CA . ILE A 1 199 ? -25.063 -6.954 3.992 1.00 83.75 199 ILE A CA 1
ATOM 1531 C C . ILE A 1 199 ? -25.717 -7.095 5.372 1.00 83.75 199 ILE A C 1
ATOM 1533 O O . ILE A 1 199 ? -26.899 -6.772 5.524 1.00 83.75 199 ILE A O 1
ATOM 1537 N N . GLU A 1 200 ? -24.954 -7.526 6.377 1.00 90.12 200 GLU A N 1
ATOM 1538 C CA . GLU A 1 200 ? -25.422 -7.764 7.747 1.00 90.12 200 GLU A CA 1
ATOM 1539 C C . GLU A 1 200 ? -24.968 -6.660 8.711 1.00 90.12 200 GLU A C 1
ATOM 1541 O O . GLU A 1 200 ? -23.921 -6.731 9.340 1.00 90.12 200 GLU A O 1
ATOM 1546 N N . LYS A 1 201 ? -25.814 -5.638 8.878 1.00 80.75 201 LYS A N 1
ATOM 1547 C CA . LYS A 1 201 ? -25.479 -4.408 9.623 1.00 80.75 201 LYS A CA 1
ATOM 1548 C C . LYS A 1 201 ? -25.126 -4.583 11.103 1.00 80.75 201 LYS A C 1
ATOM 1550 O O . LYS A 1 201 ? -24.550 -3.666 11.673 1.00 80.75 201 LYS A O 1
ATOM 1555 N N . ASP A 1 202 ? -25.514 -5.700 11.711 1.00 86.81 202 ASP A N 1
ATOM 1556 C CA . ASP A 1 202 ? -25.270 -5.984 13.130 1.00 86.81 202 ASP A CA 1
ATOM 1557 C C . ASP A 1 202 ? -24.129 -7.001 13.331 1.00 86.81 202 ASP A C 1
ATOM 1559 O O . ASP A 1 202 ? -23.867 -7.416 14.461 1.00 86.81 202 ASP A O 1
ATOM 1563 N N . LEU A 1 203 ? -23.470 -7.437 12.247 1.00 88.44 203 LEU A N 1
ATOM 1564 C CA . LEU A 1 203 ? -22.360 -8.379 12.293 1.00 88.44 203 LEU A CA 1
ATOM 1565 C C . LEU A 1 203 ? -21.023 -7.647 12.145 1.00 88.44 203 LEU A C 1
ATOM 1567 O O . LEU A 1 203 ? -20.753 -6.990 11.140 1.00 88.44 203 LEU A O 1
ATOM 1571 N N . G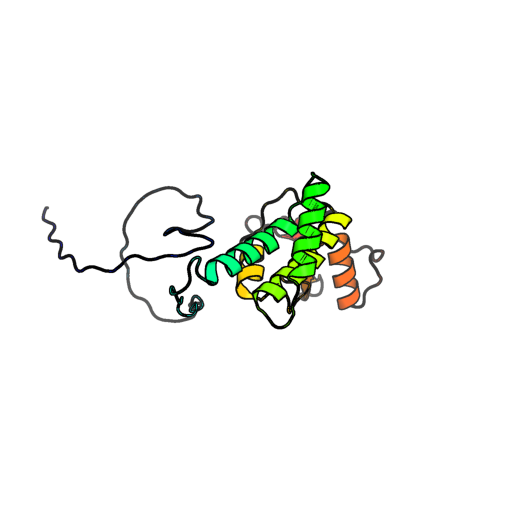LU A 1 204 ? -20.164 -7.831 13.144 1.00 89.19 204 GLU A N 1
ATOM 1572 C CA . GLU A 1 204 ? -18.788 -7.346 13.149 1.00 89.19 204 GLU A CA 1
ATOM 1573 C C . GLU A 1 204 ? -17.820 -8.532 13.072 1.00 89.19 204 GLU A C 1
ATOM 1575 O O . GLU A 1 204 ? -17.945 -9.517 13.809 1.00 89.19 204 GLU A O 1
ATOM 1580 N N . HIS A 1 205 ? -16.821 -8.436 12.195 1.00 91.69 205 HIS A N 1
ATOM 1581 C CA . HIS A 1 205 ? -15.772 -9.445 12.069 1.00 91.69 205 HIS A CA 1
ATOM 1582 C C . HIS A 1 205 ? -14.488 -8.976 12.739 1.00 91.69 205 HIS A C 1
ATOM 1584 O O . HIS A 1 205 ? -13.915 -7.962 12.347 1.00 91.69 205 HIS A O 1
ATOM 1590 N N . TYR A 1 206 ? -14.020 -9.742 13.724 1.00 92.50 206 TYR A N 1
ATOM 1591 C CA . TYR A 1 206 ? -12.729 -9.509 14.364 1.00 92.50 206 TYR A CA 1
ATOM 1592 C C . TYR A 1 206 ? -11.579 -9.669 13.362 1.00 92.50 206 TYR A C 1
ATOM 1594 O O . TYR A 1 206 ? -11.527 -10.660 12.628 1.00 92.50 206 TYR A O 1
ATOM 1602 N N . LEU A 1 207 ? -10.655 -8.707 13.358 1.00 92.88 207 LEU A N 1
ATOM 1603 C CA . LEU A 1 207 ? -9.434 -8.749 12.561 1.00 92.88 207 LEU A CA 1
ATOM 1604 C C . LEU A 1 207 ? -8.262 -9.198 13.443 1.00 92.88 207 LEU A C 1
ATOM 1606 O O . LEU A 1 207 ? -7.872 -8.490 14.372 1.00 92.88 207 LEU A O 1
ATOM 1610 N N . ASP A 1 208 ? -7.722 -10.377 13.137 1.00 89.56 208 ASP A N 1
ATOM 1611 C CA . ASP A 1 208 ? -6.575 -10.961 13.842 1.00 89.56 208 ASP A CA 1
ATOM 1612 C C . ASP A 1 208 ? -5.280 -10.175 13.516 1.00 89.56 208 ASP A C 1
ATOM 1614 O O . ASP A 1 208 ? -5.076 -9.874 12.333 1.00 89.56 208 ASP A O 1
ATOM 1618 N N . PRO A 1 209 ? -4.453 -9.795 14.517 1.00 84.88 209 PRO A N 1
ATOM 1619 C CA . PRO A 1 209 ? -3.229 -8.999 14.351 1.00 84.88 209 PRO A CA 1
ATOM 1620 C C . PRO A 1 209 ? -2.198 -9.522 13.339 1.00 84.88 209 PRO A C 1
ATOM 1622 O O . PRO A 1 209 ? -1.915 -10.740 13.335 1.00 84.88 209 PRO A O 1
#

Organism: Culex pipiens (NCBI:txid7175)

pLDDT: mean 75.34, std 24.86, range [23.42, 98.44]

Radius of gyration: 22.69 Å; Cα contacts (8 Å, |Δi|>4): 219; chains: 1; bounding box: 68×35×65 Å